Protein AF-A0A238X748-F1 (afdb_monomer_lite)

Radius of gyration: 24.82 Å; chains: 1; bounding box: 52×55×79 Å

Sequence (256 aa):
MEVSQVINVADWYLDVIPNINKRYNALKKKLDHNASQPQKEPLRDELEGLIKDLDAMQFDLLTNEELDLLQSLEALQYLGHQGALFVTKTVQTSQFDPASAASDIGEAFRALNTIQTKFDQARAQLRELGLEKYSDEGELVDLPLIRVRFKDGAGVDDVALLRKWIGDWYDISRGAAMAVGETPQTVKVVGASNGSVILTLGTIASVTMILAVIAKNAGRIANEYLSIANDIEDLRQKKRLNKVIEDALIEQQTTV

Structure (mmCIF, N/CA/C/O backbone):
data_AF-A0A238X748-F1
#
_entry.id   AF-A0A238X748-F1
#
loop_
_atom_site.group_PDB
_atom_site.id
_atom_site.type_symbol
_atom_site.label_atom_id
_atom_site.label_alt_id
_atom_site.label_comp_id
_atom_site.label_asym_id
_atom_site.label_entity_id
_atom_site.label_seq_id
_atom_site.pdbx_PDB_ins_code
_atom_site.Cartn_x
_atom_site.Cartn_y
_atom_site.Cartn_z
_atom_site.occupancy
_atom_site.B_iso_or_equiv
_atom_site.auth_seq_id
_atom_site.auth_comp_id
_atom_site.auth_asym_id
_atom_site.auth_atom_id
_atom_site.pdbx_PDB_model_num
ATOM 1 N N . MET A 1 1 ? 16.659 -1.003 -8.092 1.00 70.69 1 MET A N 1
ATOM 2 C CA . MET A 1 1 ? 15.395 -0.383 -8.533 1.00 70.69 1 MET A CA 1
ATOM 3 C C . MET A 1 1 ? 15.744 0.822 -9.383 1.00 70.69 1 MET A C 1
ATOM 5 O O . MET A 1 1 ? 16.640 1.568 -9.002 1.00 70.69 1 MET A O 1
ATOM 9 N N . GLU A 1 2 ? 15.122 0.956 -10.549 1.00 74.06 2 GLU A N 1
ATOM 10 C CA . GLU A 1 2 ? 15.374 2.069 -11.474 1.00 74.06 2 GLU A CA 1
ATOM 11 C C . GLU A 1 2 ? 14.694 3.356 -10.983 1.00 74.06 2 GLU A C 1
ATOM 13 O O . GLU A 1 2 ? 13.678 3.305 -10.291 1.00 74.06 2 GLU A O 1
ATOM 18 N N . VAL A 1 3 ? 15.231 4.525 -11.352 1.00 79.44 3 VAL A N 1
ATOM 19 C CA . VAL A 1 3 ? 14.652 5.827 -10.964 1.00 79.44 3 VAL A CA 1
ATOM 20 C C . VAL A 1 3 ? 13.209 5.964 -11.461 1.00 79.44 3 VAL A C 1
ATOM 22 O O . VAL A 1 3 ? 12.349 6.445 -10.730 1.00 79.44 3 VAL A O 1
ATOM 25 N N . SER A 1 4 ? 12.920 5.474 -12.667 1.00 78.94 4 SER A N 1
ATOM 26 C CA . SER A 1 4 ? 11.570 5.440 -13.243 1.00 78.94 4 SER A CA 1
ATOM 27 C C . SER A 1 4 ? 10.573 4.663 -12.374 1.00 78.94 4 SER A C 1
ATOM 29 O O . SER A 1 4 ? 9.440 5.110 -12.218 1.00 78.94 4 SER A O 1
ATOM 31 N N . GLN A 1 5 ? 10.999 3.556 -11.754 1.00 81.12 5 GLN A N 1
ATOM 32 C CA . GLN A 1 5 ? 10.173 2.766 -10.831 1.00 81.12 5 GLN A CA 1
ATOM 33 C C . GLN A 1 5 ? 9.906 3.523 -9.525 1.00 81.12 5 GLN A C 1
ATOM 35 O O . GLN A 1 5 ? 8.789 3.505 -9.022 1.00 81.12 5 GLN A O 1
ATOM 40 N N . VAL A 1 6 ? 10.903 4.248 -8.997 1.00 88.25 6 VAL A N 1
ATOM 41 C CA . VAL A 1 6 ? 10.718 5.113 -7.814 1.00 88.25 6 VAL A CA 1
ATOM 42 C C . VAL A 1 6 ? 9.664 6.188 -8.096 1.00 88.25 6 VAL A C 1
ATOM 44 O O . VAL A 1 6 ? 8.792 6.427 -7.266 1.00 88.25 6 VAL A O 1
ATOM 47 N N . ILE A 1 7 ? 9.730 6.825 -9.269 1.00 86.69 7 ILE A N 1
ATOM 48 C CA . ILE A 1 7 ? 8.763 7.853 -9.680 1.00 86.69 7 ILE A CA 1
ATOM 49 C C . ILE A 1 7 ? 7.372 7.235 -9.849 1.00 86.69 7 ILE A C 1
ATOM 51 O O . ILE A 1 7 ? 6.396 7.786 -9.351 1.00 86.69 7 ILE A O 1
ATOM 55 N N . ASN A 1 8 ? 7.278 6.076 -10.502 1.00 88.25 8 ASN A N 1
ATOM 56 C CA . ASN A 1 8 ? 6.004 5.425 -10.784 1.00 88.25 8 ASN A CA 1
ATOM 57 C C . ASN A 1 8 ? 5.276 4.970 -9.507 1.00 88.25 8 ASN A C 1
ATOM 59 O O . ASN A 1 8 ? 4.092 5.269 -9.348 1.00 88.25 8 ASN A O 1
ATOM 63 N N . VAL A 1 9 ? 5.973 4.334 -8.558 1.00 92.00 9 VAL A N 1
ATOM 64 C CA . VAL A 1 9 ? 5.364 3.978 -7.264 1.00 92.00 9 VAL A CA 1
ATOM 65 C C . VAL A 1 9 ? 5.032 5.207 -6.422 1.00 92.00 9 VAL A C 1
ATOM 67 O O . VAL A 1 9 ? 4.002 5.207 -5.751 1.00 92.00 9 VAL A O 1
ATOM 70 N N . ALA A 1 10 ? 5.843 6.270 -6.481 1.00 93.75 10 ALA A N 1
ATOM 71 C CA . ALA A 1 10 ? 5.531 7.526 -5.804 1.00 93.75 10 ALA A CA 1
ATOM 72 C C . ALA A 1 10 ? 4.247 8.155 -6.362 1.00 93.75 10 ALA A C 1
ATOM 74 O O . ALA A 1 10 ? 3.382 8.553 -5.586 1.00 93.75 10 ALA A O 1
ATOM 75 N N . ASP A 1 11 ? 4.090 8.206 -7.686 1.00 91.69 11 ASP A N 1
ATOM 76 C CA . ASP A 1 11 ? 2.886 8.735 -8.331 1.00 91.69 11 ASP A CA 1
ATOM 77 C C . ASP A 1 11 ? 1.649 7.892 -7.988 1.00 91.69 11 ASP A C 1
ATOM 79 O O . ASP A 1 11 ? 0.640 8.452 -7.558 1.00 91.69 11 ASP A O 1
ATOM 83 N N . TRP A 1 12 ? 1.737 6.559 -8.082 1.00 93.62 12 TRP A N 1
ATOM 84 C CA . TRP A 1 12 ? 0.649 5.659 -7.675 1.00 93.62 12 TRP A CA 1
ATOM 85 C C . TRP A 1 12 ? 0.261 5.866 -6.205 1.00 93.62 12 TRP A C 1
ATOM 87 O O . TRP A 1 12 ? -0.918 6.007 -5.877 1.00 93.62 12 TRP A O 1
ATOM 97 N N . TYR A 1 13 ? 1.249 5.944 -5.309 1.00 95.62 13 TYR A N 1
ATOM 98 C CA . TYR A 1 13 ? 1.003 6.114 -3.879 1.00 95.62 13 TYR A CA 1
ATOM 99 C C . TYR A 1 13 ? 0.343 7.469 -3.593 1.00 95.62 13 TYR A C 1
ATOM 101 O O . TYR A 1 13 ? -0.620 7.550 -2.833 1.00 95.62 13 TYR A O 1
ATOM 109 N N . LEU A 1 14 ? 0.830 8.542 -4.216 1.00 95.12 14 LEU A N 1
ATOM 110 C CA . LEU A 1 14 ? 0.298 9.891 -4.025 1.00 95.12 14 LEU A CA 1
ATOM 111 C C . LEU A 1 14 ? -1.099 10.084 -4.634 1.00 95.12 14 LEU A C 1
ATOM 113 O O . LEU A 1 14 ? -1.819 10.968 -4.174 1.00 95.12 14 LEU A O 1
ATOM 117 N N . ASP A 1 15 ? -1.499 9.268 -5.610 1.00 94.50 15 ASP A N 1
ATOM 118 C CA . ASP A 1 15 ? -2.850 9.282 -6.184 1.00 94.50 15 ASP A CA 1
ATOM 119 C C . ASP A 1 15 ? -3.858 8.502 -5.317 1.00 94.50 15 ASP A C 1
ATOM 121 O O . ASP A 1 15 ? -4.937 8.996 -4.977 1.00 94.50 15 ASP A O 1
ATOM 125 N N . VAL A 1 16 ? -3.481 7.298 -4.875 1.00 93.50 16 VAL A N 1
ATOM 126 C CA . VAL A 1 16 ? -4.401 6.377 -4.187 1.00 93.50 16 VAL A CA 1
ATOM 127 C C . VAL A 1 16 ? -4.536 6.693 -2.693 1.00 93.50 16 VAL A C 1
ATOM 129 O O . VAL A 1 16 ? -5.641 6.726 -2.134 1.00 93.50 16 VAL A O 1
ATOM 132 N N . ILE A 1 17 ? -3.416 6.937 -2.013 1.00 95.56 17 ILE A N 1
ATOM 133 C CA . ILE A 1 17 ? -3.358 6.959 -0.547 1.00 95.56 17 ILE A CA 1
ATOM 134 C C . ILE A 1 17 ? -4.093 8.132 0.106 1.00 95.56 17 ILE A C 1
ATOM 136 O O . ILE A 1 17 ? -4.675 7.911 1.171 1.00 95.56 17 ILE A O 1
ATOM 140 N N . PRO A 1 18 ? -4.201 9.341 -0.479 1.00 95.75 18 PRO A N 1
ATOM 141 C CA . PRO A 1 18 ? -4.993 10.410 0.128 1.00 95.75 18 PRO A CA 1
ATOM 142 C C . PRO A 1 18 ? -6.453 10.021 0.407 1.00 95.75 18 PRO A C 1
ATOM 144 O O . PRO A 1 18 ? -7.020 10.442 1.418 1.00 95.75 18 PRO A O 1
ATOM 147 N N . ASN A 1 19 ? -7.072 9.205 -0.452 1.00 94.94 19 ASN A N 1
ATOM 148 C CA . ASN A 1 19 ? -8.449 8.748 -0.248 1.00 94.94 19 ASN A CA 1
ATOM 149 C C . ASN A 1 19 ? -8.535 7.652 0.823 1.00 94.94 19 ASN A C 1
ATOM 151 O O . ASN A 1 19 ? -9.403 7.723 1.697 1.00 94.94 19 ASN A O 1
ATOM 155 N N . ILE A 1 20 ? -7.586 6.713 0.835 1.00 96.94 20 ILE A N 1
ATOM 156 C CA . ILE A 1 20 ? -7.470 5.692 1.887 1.00 96.94 20 ILE A CA 1
ATOM 157 C C . ILE A 1 20 ? -7.223 6.342 3.259 1.00 96.94 20 ILE A C 1
ATOM 159 O O . ILE A 1 20 ? -7.904 6.026 4.234 1.00 96.94 20 ILE A O 1
ATOM 163 N N . ASN A 1 21 ? -6.344 7.342 3.339 1.00 95.44 21 ASN A N 1
ATOM 164 C CA . ASN A 1 21 ? -6.076 8.090 4.568 1.00 95.44 21 ASN A CA 1
ATOM 165 C C . ASN A 1 21 ? -7.314 8.832 5.087 1.00 95.44 21 ASN A C 1
ATOM 167 O O . ASN A 1 21 ? -7.529 8.891 6.300 1.00 95.44 21 ASN A O 1
ATOM 171 N N . LYS A 1 22 ? -8.176 9.360 4.205 1.00 97.06 22 LYS A N 1
ATOM 172 C CA . LYS A 1 22 ? -9.465 9.940 4.626 1.00 97.06 22 LYS A CA 1
ATOM 173 C C . LYS A 1 22 ? -10.364 8.896 5.292 1.00 97.06 22 LYS A C 1
ATOM 175 O O . LYS A 1 22 ? -10.977 9.214 6.309 1.00 97.06 22 LYS A O 1
ATOM 180 N N . ARG A 1 23 ? -10.420 7.668 4.762 1.00 97.38 23 ARG A N 1
ATOM 181 C CA . ARG A 1 23 ? -11.197 6.553 5.338 1.00 97.38 23 ARG A CA 1
ATOM 182 C C . ARG A 1 23 ? -10.644 6.106 6.689 1.00 97.38 23 ARG A C 1
ATOM 184 O O . ARG A 1 23 ? -11.408 6.028 7.648 1.00 97.38 23 ARG A O 1
ATOM 191 N N . TYR A 1 24 ? -9.328 5.914 6.788 1.00 98.00 24 TYR A N 1
ATOM 192 C CA . TYR A 1 24 ? -8.656 5.625 8.059 1.00 98.00 24 TYR A CA 1
ATOM 193 C C . TYR A 1 24 ? -8.963 6.692 9.111 1.00 98.00 24 TYR A C 1
ATOM 195 O O . TYR A 1 24 ? -9.363 6.369 10.226 1.00 98.00 24 TYR A O 1
ATOM 203 N N . ASN A 1 25 ? -8.848 7.972 8.749 1.00 97.50 25 ASN A N 1
ATOM 204 C CA . ASN A 1 25 ? -9.138 9.077 9.658 1.00 97.50 25 ASN A CA 1
ATOM 205 C C . ASN A 1 25 ? -10.620 9.132 10.071 1.00 97.50 25 ASN A C 1
ATOM 207 O O . ASN A 1 25 ? -10.921 9.427 11.224 1.00 97.50 25 ASN A O 1
ATOM 211 N N . ALA A 1 26 ? -11.552 8.849 9.156 1.00 97.56 26 ALA A N 1
ATOM 212 C CA . ALA A 1 26 ? -12.979 8.804 9.471 1.00 97.56 26 ALA A CA 1
ATOM 213 C C . ALA A 1 26 ? -13.294 7.708 10.500 1.00 97.56 26 ALA A C 1
ATOM 215 O O . ALA A 1 26 ? -13.935 7.990 11.514 1.00 97.56 26 ALA A O 1
ATOM 216 N N . LEU A 1 27 ? -12.769 6.496 10.289 1.00 98.00 27 LEU A N 1
ATOM 217 C CA . LEU A 1 27 ? -12.908 5.397 11.243 1.00 98.00 27 LEU A CA 1
ATOM 218 C C . LEU A 1 27 ? -12.245 5.736 12.585 1.00 98.00 27 LEU A C 1
ATOM 220 O O . LEU A 1 27 ? -12.867 5.580 13.636 1.00 98.00 27 LEU A O 1
ATOM 224 N N . LYS A 1 28 ? -11.016 6.270 12.554 1.00 97.38 28 LYS A N 1
ATOM 225 C CA . LYS A 1 28 ? -10.280 6.678 13.756 1.00 97.38 28 LYS A CA 1
ATOM 226 C C . LYS A 1 28 ? -11.079 7.669 14.600 1.00 97.38 28 LYS A C 1
ATOM 228 O O . LYS A 1 28 ? -11.194 7.472 15.802 1.00 97.38 28 LYS A O 1
ATOM 233 N N . LYS A 1 29 ? -11.670 8.700 13.987 1.00 97.31 29 LYS A N 1
ATOM 234 C CA . LYS A 1 29 ? -12.465 9.711 14.705 1.00 97.31 29 LYS A CA 1
ATOM 235 C C . LYS A 1 29 ? -13.630 9.097 15.477 1.00 97.31 29 LYS A C 1
ATOM 237 O O . LYS A 1 29 ? -13.858 9.475 16.622 1.00 97.31 29 LYS A O 1
ATOM 242 N N . LYS A 1 30 ? -14.339 8.135 14.880 1.00 97.38 30 LYS A N 1
ATOM 243 C CA . LYS A 1 30 ? -15.429 7.441 15.573 1.00 97.38 30 LYS A CA 1
ATOM 244 C C . LYS A 1 30 ? -14.933 6.512 16.674 1.00 97.38 30 LYS A C 1
ATOM 246 O O . LYS A 1 30 ? -15.581 6.402 17.711 1.00 97.38 30 LYS A O 1
ATOM 251 N N . LEU A 1 31 ? -13.786 5.862 16.480 1.00 97.12 31 LEU A N 1
ATOM 252 C CA . LEU A 1 31 ? -13.150 5.062 17.528 1.00 97.12 31 LEU A CA 1
ATOM 253 C C . LEU A 1 31 ? -12.704 5.941 18.708 1.00 97.12 31 LEU A C 1
ATOM 255 O O . LEU A 1 31 ? -13.024 5.611 19.845 1.00 97.12 31 LEU A O 1
ATOM 259 N N . ASP A 1 32 ? -12.077 7.093 18.451 1.00 97.00 32 ASP A N 1
ATOM 260 C CA . ASP A 1 32 ? -11.696 8.076 19.481 1.00 97.00 32 ASP A CA 1
ATOM 261 C C . ASP A 1 32 ? -12.928 8.582 20.258 1.00 97.00 32 ASP A C 1
ATOM 263 O O . ASP A 1 32 ? -12.918 8.679 21.492 1.00 97.00 32 ASP A O 1
ATOM 267 N N . HIS A 1 33 ? -14.018 8.884 19.544 1.00 97.06 33 HIS A N 1
ATOM 268 C CA . HIS A 1 33 ? -15.296 9.252 20.155 1.00 97.06 33 HIS A CA 1
ATOM 2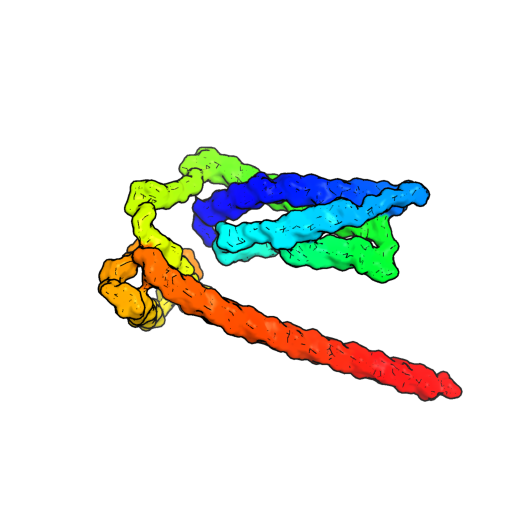69 C C . HIS A 1 33 ? -15.826 8.116 21.033 1.00 97.06 33 HIS A C 1
ATOM 271 O O . HIS A 1 33 ? -16.136 8.324 22.203 1.00 97.06 33 HIS A O 1
ATOM 277 N N . ASN A 1 34 ? -15.846 6.888 20.517 1.00 96.44 34 ASN A N 1
ATOM 278 C CA . ASN A 1 34 ? -16.297 5.714 21.258 1.00 96.44 34 ASN A CA 1
ATOM 279 C C . ASN A 1 34 ? -15.376 5.332 22.421 1.00 96.44 34 ASN A C 1
ATOM 281 O O . ASN A 1 34 ? -15.842 4.673 23.345 1.00 96.44 34 ASN A O 1
ATOM 285 N N . ALA A 1 35 ? -14.111 5.737 22.424 1.00 95.25 35 ALA A N 1
ATOM 286 C CA . ALA A 1 35 ? -13.213 5.546 23.557 1.00 95.25 35 ALA A CA 1
ATOM 287 C C . ALA A 1 35 ? -13.483 6.560 24.680 1.00 95.25 35 ALA A C 1
ATOM 289 O O . ALA A 1 35 ? -13.411 6.217 25.857 1.00 95.25 35 ALA A O 1
ATOM 290 N N . SER A 1 36 ? -13.830 7.800 24.324 1.00 94.69 36 SER A N 1
ATOM 291 C CA . SER A 1 36 ? -13.905 8.924 25.268 1.00 94.69 36 SER A CA 1
ATOM 292 C C . SER A 1 36 ? -15.320 9.299 25.718 1.00 94.69 36 SER A C 1
ATOM 294 O O . SER A 1 36 ? -15.488 9.830 26.814 1.00 94.69 36 SER A O 1
ATOM 296 N N . GLN A 1 37 ? -16.344 9.028 24.905 1.00 94.94 37 GLN A N 1
ATOM 297 C CA . GLN A 1 37 ? -17.717 9.470 25.151 1.00 94.94 37 GLN A CA 1
ATOM 298 C C . GLN A 1 37 ? -18.625 8.325 25.626 1.00 94.94 37 GLN A C 1
ATOM 300 O O . GLN A 1 37 ? -18.515 7.195 25.134 1.00 94.94 37 GLN A O 1
ATOM 305 N N . PRO A 1 38 ? -19.576 8.588 26.546 1.00 90.19 38 PRO A N 1
ATOM 306 C CA . PRO A 1 38 ? -20.577 7.599 26.948 1.00 90.19 38 PRO A CA 1
ATOM 307 C C . PRO A 1 38 ? -21.531 7.215 25.808 1.00 90.19 38 PRO A C 1
ATOM 309 O O . PRO A 1 38 ? -21.881 6.044 25.666 1.00 90.19 38 PRO A O 1
ATOM 312 N N . GLN A 1 39 ? -21.932 8.186 24.979 1.00 94.69 39 GLN A N 1
ATOM 313 C CA . GLN A 1 39 ? -22.803 7.957 23.826 1.00 94.69 39 GLN A CA 1
ATOM 314 C C . GLN A 1 39 ? -21.982 7.430 22.649 1.00 94.69 39 GLN A C 1
ATOM 316 O O . GLN A 1 39 ? -21.222 8.180 22.042 1.00 94.69 39 GLN A O 1
ATOM 321 N N . LYS A 1 40 ? -22.154 6.149 22.318 1.00 93.69 40 LYS A N 1
ATOM 322 C CA . LYS A 1 40 ? -21.414 5.507 21.228 1.00 93.69 40 LYS A CA 1
ATOM 323 C C . LYS A 1 40 ? -22.029 5.812 19.865 1.00 93.69 40 LYS A C 1
ATOM 325 O O . LYS A 1 40 ? -23.249 5.829 19.709 1.00 93.69 40 LYS A O 1
ATOM 330 N N . GLU A 1 41 ? -21.164 5.993 18.880 1.00 95.06 41 GLU A N 1
ATOM 331 C CA . GLU A 1 41 ? -21.505 6.102 17.471 1.00 95.06 41 GLU A CA 1
ATOM 332 C C . GLU A 1 41 ? -21.347 4.751 16.757 1.00 95.06 41 GLU A C 1
ATOM 334 O O . GLU A 1 41 ? -20.433 3.977 17.071 1.00 95.06 41 GLU A O 1
ATOM 339 N N . PRO A 1 42 ? -22.210 4.449 15.773 1.00 95.31 42 PRO A N 1
ATOM 340 C CA . PRO A 1 42 ? -22.065 3.258 14.950 1.00 95.31 42 PRO A CA 1
ATOM 341 C C . PRO A 1 42 ? -20.824 3.364 14.052 1.00 95.31 42 PRO A C 1
ATOM 343 O O . PRO A 1 42 ? -20.596 4.396 13.422 1.00 95.31 42 PRO A O 1
ATOM 346 N N . LEU A 1 43 ? -20.059 2.270 13.970 1.00 96.19 43 LEU A N 1
ATOM 347 C CA . LEU A 1 43 ? -18.815 2.168 13.189 1.00 96.19 43 LEU A CA 1
ATOM 348 C C . LEU A 1 43 ? -18.995 1.518 11.812 1.00 96.19 43 LEU A C 1
ATOM 350 O O . LEU A 1 43 ? -18.049 1.488 11.030 1.00 96.19 43 LEU A O 1
ATOM 354 N N . ARG A 1 44 ? -20.171 0.932 11.546 1.00 94.62 44 ARG A N 1
ATOM 355 C CA . ARG A 1 44 ? -20.402 0.041 10.399 1.00 94.62 44 ARG A CA 1
ATOM 356 C C . ARG A 1 44 ? -20.022 0.698 9.072 1.00 94.62 44 ARG A C 1
ATOM 358 O O . ARG A 1 44 ? -19.254 0.111 8.321 1.00 94.62 44 ARG A O 1
ATOM 365 N N . ASP A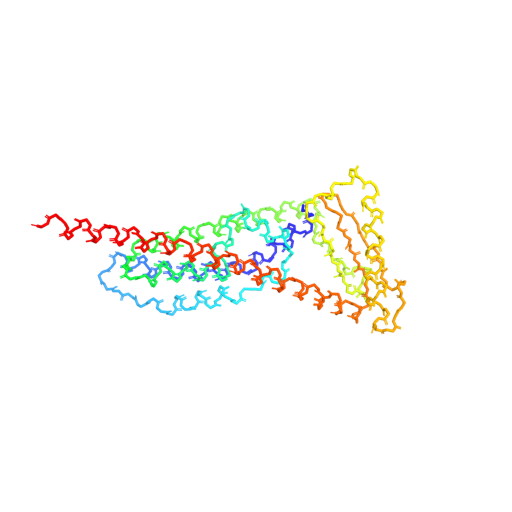 1 45 ? -20.521 1.901 8.816 1.00 95.56 45 ASP A N 1
ATOM 366 C CA . ASP A 1 45 ? -20.376 2.550 7.510 1.00 95.56 45 ASP A CA 1
ATOM 367 C C . ASP A 1 45 ? -18.914 2.927 7.213 1.00 95.56 45 ASP A C 1
ATOM 369 O O . ASP A 1 45 ? -18.421 2.725 6.102 1.00 95.56 45 ASP A O 1
ATOM 373 N N . GLU A 1 46 ? -18.187 3.437 8.210 1.00 97.25 46 GLU A N 1
ATOM 374 C CA . GLU A 1 46 ? -16.768 3.783 8.086 1.00 97.25 46 GLU A CA 1
ATOM 375 C C . GLU A 1 46 ? -15.895 2.539 7.960 1.00 97.25 46 GLU A C 1
ATOM 377 O O . GLU A 1 46 ? -14.951 2.538 7.171 1.00 97.25 46 GLU A O 1
ATOM 382 N N . LEU A 1 47 ? -16.219 1.488 8.716 1.00 96.69 47 LEU A N 1
ATOM 383 C CA . LEU A 1 47 ? -15.508 0.218 8.686 1.00 96.69 47 LEU A CA 1
ATOM 384 C C . LEU A 1 47 ? -15.664 -0.472 7.327 1.00 96.69 47 LEU A C 1
ATOM 386 O O . LEU A 1 47 ? -14.668 -0.773 6.673 1.00 96.69 47 LEU A O 1
ATOM 390 N N . GLU A 1 48 ? -16.904 -0.697 6.892 1.00 97.12 48 GLU A N 1
ATOM 391 C CA . GLU A 1 48 ? -17.205 -1.353 5.617 1.00 97.12 48 GLU A CA 1
ATOM 392 C C . GLU A 1 48 ? -16.696 -0.516 4.437 1.00 97.12 48 GLU A C 1
ATOM 394 O O . GLU A 1 48 ? -16.149 -1.064 3.481 1.00 97.12 48 GLU A O 1
ATOM 399 N N . GLY A 1 49 ? -16.802 0.815 4.523 1.00 96.69 49 GLY A N 1
ATOM 400 C CA . GLY A 1 49 ? -16.258 1.725 3.519 1.00 96.69 49 GLY A CA 1
ATOM 401 C C . GLY A 1 49 ? -14.734 1.654 3.402 1.00 96.69 49 GLY A C 1
ATOM 402 O O . GLY A 1 49 ? -14.217 1.636 2.288 1.00 96.69 49 GLY A O 1
ATOM 403 N N . LEU A 1 50 ? -14.012 1.597 4.527 1.00 97.94 50 LEU A N 1
ATOM 404 C CA . LEU A 1 50 ? -12.554 1.453 4.524 1.00 97.94 50 LEU A CA 1
ATOM 405 C C . LEU A 1 50 ? -12.125 0.084 3.983 1.00 97.94 50 LEU A C 1
ATOM 407 O O . LEU A 1 50 ? -11.268 0.031 3.109 1.00 97.94 50 LEU A O 1
ATOM 411 N N . ILE A 1 51 ? -12.739 -1.003 4.459 1.00 97.44 51 ILE A N 1
ATOM 412 C CA . ILE A 1 51 ? -12.441 -2.370 3.998 1.00 97.44 51 ILE A CA 1
ATOM 413 C C . ILE A 1 51 ? -12.654 -2.486 2.488 1.00 97.44 51 ILE A C 1
ATOM 415 O O . ILE A 1 51 ? -11.775 -2.965 1.778 1.00 97.44 51 ILE A O 1
ATOM 419 N N . LYS A 1 52 ? -13.788 -1.984 1.986 1.00 96.75 52 LYS A N 1
ATOM 420 C CA . LYS A 1 52 ? -14.106 -2.017 0.558 1.00 96.75 52 LYS A CA 1
ATOM 421 C C . LYS A 1 52 ? -13.066 -1.281 -0.285 1.00 96.75 52 LYS A C 1
ATOM 423 O O . LYS A 1 52 ? -12.660 -1.798 -1.322 1.00 96.75 52 LYS A O 1
ATOM 428 N N . ASP A 1 53 ? -12.659 -0.084 0.132 1.00 96.44 53 ASP A N 1
ATOM 429 C CA . ASP A 1 53 ? -11.687 0.710 -0.624 1.00 96.44 53 ASP A CA 1
ATOM 430 C C . ASP A 1 53 ? -10.283 0.082 -0.566 1.00 96.44 53 ASP A C 1
ATOM 432 O O . ASP A 1 53 ? -9.554 0.138 -1.553 1.00 96.44 53 ASP A O 1
ATOM 436 N N . LEU A 1 54 ? -9.928 -0.565 0.551 1.00 94.38 54 LEU A N 1
ATOM 437 C CA . LEU A 1 54 ? -8.688 -1.331 0.691 1.00 94.38 54 LEU A CA 1
ATOM 438 C C . LEU A 1 54 ? -8.670 -2.560 -0.230 1.00 94.38 54 LEU A C 1
ATOM 440 O O . LEU A 1 54 ? -7.711 -2.740 -0.976 1.00 94.38 54 LEU A O 1
ATOM 444 N N . ASP A 1 55 ? -9.728 -3.374 -0.243 1.00 90.75 55 ASP A N 1
ATOM 445 C CA . ASP A 1 55 ? -9.813 -4.558 -1.114 1.00 90.75 55 ASP A CA 1
ATOM 446 C C . ASP A 1 55 ? -9.872 -4.196 -2.613 1.00 90.75 55 ASP A C 1
ATOM 448 O O . ASP A 1 55 ? -9.477 -4.996 -3.459 1.00 90.75 55 ASP A O 1
ATOM 452 N N . ALA A 1 56 ? -10.336 -2.990 -2.958 1.00 90.62 56 ALA A N 1
ATOM 453 C CA . ALA A 1 56 ? -10.430 -2.510 -4.339 1.00 90.62 56 ALA A CA 1
ATOM 454 C C . ALA A 1 56 ? -9.122 -1.914 -4.900 1.00 90.62 56 ALA A C 1
ATOM 456 O O . ALA A 1 56 ? -9.095 -1.477 -6.054 1.00 90.62 56 ALA A O 1
ATOM 457 N N . MET A 1 57 ? -8.046 -1.860 -4.109 1.00 88.25 57 MET A N 1
ATOM 458 C CA . MET A 1 57 ? -6.767 -1.296 -4.546 1.00 88.25 57 MET A CA 1
ATOM 459 C C . MET A 1 57 ? -6.129 -2.117 -5.680 1.00 88.25 57 MET A C 1
ATOM 461 O O . MET A 1 57 ? -5.936 -3.327 -5.567 1.00 88.25 57 MET A O 1
ATOM 465 N N . GLN A 1 58 ? -5.733 -1.434 -6.756 1.00 83.81 58 GLN A N 1
ATOM 466 C CA . GLN A 1 58 ? -5.125 -2.036 -7.950 1.00 83.81 58 GLN A CA 1
ATOM 467 C C . GLN A 1 58 ? -3.599 -2.123 -7.809 1.00 83.81 58 GLN A C 1
ATOM 469 O O . GLN A 1 58 ? -2.859 -1.248 -8.265 1.00 83.81 58 GLN A O 1
ATOM 474 N N . PHE A 1 59 ? -3.124 -3.169 -7.127 1.00 81.50 59 PHE A N 1
ATOM 475 C CA . PHE A 1 59 ? -1.689 -3.475 -7.005 1.00 81.50 59 PHE A CA 1
ATOM 476 C C . PHE A 1 59 ? -1.090 -4.094 -8.272 1.00 81.50 59 PHE A C 1
ATOM 478 O O . PHE A 1 59 ? 0.126 -4.149 -8.406 1.00 81.50 59 PHE A O 1
ATOM 485 N N . ASP A 1 60 ? -1.924 -4.544 -9.206 1.00 77.06 60 ASP A N 1
ATOM 486 C CA . ASP A 1 60 ? -1.524 -5.082 -10.508 1.00 77.06 60 ASP A CA 1
ATOM 487 C C . ASP A 1 60 ? -0.866 -4.036 -11.422 1.00 77.06 60 ASP A C 1
ATOM 489 O O . ASP A 1 60 ? -0.168 -4.397 -12.368 1.00 77.06 60 ASP A O 1
ATOM 493 N N . LEU A 1 61 ? -1.031 -2.748 -11.105 1.00 76.81 61 LEU A N 1
ATOM 494 C CA . LEU A 1 61 ? -0.336 -1.637 -11.758 1.00 76.81 61 LEU A CA 1
ATOM 495 C C . LEU A 1 61 ? 1.118 -1.466 -11.284 1.00 76.81 61 LEU A C 1
ATOM 497 O O . LEU A 1 61 ? 1.860 -0.683 -11.879 1.00 76.81 61 LEU A O 1
ATOM 501 N N . LEU A 1 62 ? 1.517 -2.164 -10.216 1.00 78.62 62 LEU A N 1
ATOM 502 C CA . LEU A 1 62 ? 2.851 -2.088 -9.634 1.00 78.62 62 LEU A CA 1
ATOM 503 C C . LEU A 1 62 ? 3.693 -3.303 -10.024 1.00 78.62 62 LEU A C 1
ATOM 505 O O . LEU A 1 62 ? 3.251 -4.451 -10.031 1.00 78.62 62 LEU A O 1
ATOM 509 N N . THR A 1 63 ? 4.961 -3.043 -10.305 1.00 79.69 63 THR A N 1
ATOM 510 C CA . THR A 1 63 ? 5.990 -4.065 -10.477 1.00 79.69 63 THR A CA 1
ATOM 511 C C . THR A 1 63 ? 6.402 -4.662 -9.132 1.00 79.69 63 THR A C 1
ATOM 513 O O . THR A 1 63 ? 6.226 -4.064 -8.070 1.00 79.69 63 THR A O 1
ATOM 516 N N . ASN A 1 64 ? 7.025 -5.841 -9.166 1.00 79.19 64 ASN A N 1
ATOM 517 C CA . ASN A 1 64 ? 7.484 -6.510 -7.948 1.00 79.19 64 ASN A CA 1
ATOM 518 C C . ASN A 1 64 ? 8.484 -5.665 -7.134 1.00 79.19 64 ASN A C 1
ATOM 520 O O . ASN A 1 64 ? 8.448 -5.727 -5.918 1.00 79.19 64 ASN A O 1
ATOM 524 N N . GLU A 1 65 ? 9.353 -4.859 -7.757 1.00 78.81 65 GLU A N 1
ATOM 525 C CA . GLU A 1 65 ? 10.284 -3.985 -7.019 1.00 78.81 65 GLU A CA 1
ATOM 526 C C . GLU A 1 65 ? 9.569 -2.844 -6.309 1.00 78.81 65 GLU A C 1
ATOM 528 O O . GLU A 1 65 ? 9.985 -2.425 -5.234 1.00 78.81 65 GLU A O 1
ATOM 533 N N . GLU A 1 66 ? 8.510 -2.325 -6.921 1.00 84.75 66 GLU A N 1
ATOM 534 C CA . GLU A 1 66 ? 7.692 -1.273 -6.329 1.00 84.75 66 GLU A CA 1
ATOM 535 C C . GLU A 1 66 ? 6.902 -1.837 -5.142 1.00 84.75 66 GLU A C 1
ATOM 537 O O . GLU A 1 66 ? 6.841 -1.204 -4.088 1.00 84.75 66 GLU A O 1
ATOM 542 N N . LEU A 1 67 ? 6.391 -3.068 -5.264 1.00 84.62 67 LEU A N 1
ATOM 543 C CA . LEU A 1 67 ? 5.801 -3.809 -4.147 1.00 84.62 67 LEU A CA 1
ATOM 544 C C . LEU A 1 67 ? 6.832 -4.104 -3.046 1.00 84.62 67 LEU A C 1
ATOM 546 O O . LEU A 1 67 ? 6.542 -3.861 -1.876 1.00 84.62 67 LEU A O 1
ATOM 550 N N . ASP A 1 68 ? 8.040 -4.551 -3.401 1.00 83.81 68 ASP A N 1
ATOM 551 C CA . ASP A 1 68 ? 9.136 -4.798 -2.454 1.00 83.81 68 ASP A CA 1
ATOM 552 C C . ASP A 1 68 ? 9.524 -3.503 -1.715 1.00 83.81 68 ASP A C 1
ATOM 554 O O . ASP A 1 68 ? 9.767 -3.519 -0.505 1.00 83.81 68 ASP A O 1
ATOM 558 N N . LEU A 1 69 ? 9.529 -2.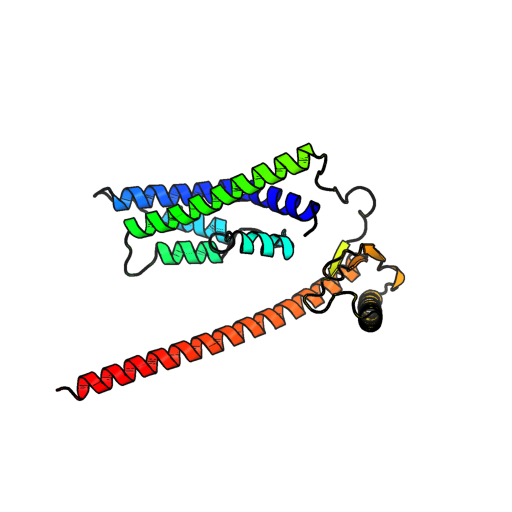353 -2.404 1.00 88.75 69 LEU A N 1
ATOM 559 C CA . LEU A 1 69 ? 9.754 -1.053 -1.773 1.00 88.75 69 LEU A CA 1
ATOM 560 C C . LEU A 1 69 ? 8.650 -0.739 -0.759 1.00 88.75 69 LEU A C 1
ATOM 562 O O . LEU A 1 69 ? 8.960 -0.404 0.385 1.00 88.75 69 LEU A O 1
ATOM 566 N N . LEU A 1 70 ? 7.378 -0.868 -1.145 1.00 90.94 70 LEU A N 1
ATOM 567 C CA . LEU A 1 70 ? 6.252 -0.650 -0.233 1.00 90.94 70 LEU A CA 1
ATOM 568 C C . LEU A 1 70 ? 6.297 -1.602 0.968 1.00 90.94 70 LEU A C 1
ATOM 570 O O . LEU A 1 70 ? 5.954 -1.199 2.081 1.00 90.94 70 LEU A O 1
ATOM 574 N N . GLN A 1 71 ? 6.757 -2.838 0.768 1.00 88.25 71 GLN A N 1
ATOM 575 C CA . GLN A 1 71 ? 6.970 -3.797 1.845 1.00 88.25 71 GLN A CA 1
ATOM 576 C C . GLN A 1 71 ? 8.096 -3.353 2.783 1.00 88.25 71 GLN A C 1
ATOM 578 O O . GLN A 1 71 ? 7.916 -3.383 3.997 1.00 88.25 71 GLN A O 1
ATOM 583 N N . SER A 1 72 ? 9.229 -2.897 2.240 1.00 88.31 72 SER A N 1
ATOM 584 C CA . SER A 1 72 ? 10.371 -2.404 3.028 1.00 88.31 72 SER A CA 1
ATOM 585 C C . SER A 1 72 ? 10.055 -1.134 3.825 1.00 88.31 72 SER A C 1
ATOM 587 O O . SER A 1 72 ? 10.668 -0.876 4.856 1.00 88.31 72 SER A O 1
ATOM 589 N N . LEU A 1 73 ? 9.080 -0.351 3.354 1.00 92.12 73 LEU A N 1
ATOM 590 C CA . LEU A 1 73 ? 8.534 0.813 4.050 1.00 92.12 73 LEU A CA 1
ATOM 591 C C . LEU A 1 73 ? 7.411 0.443 5.030 1.00 92.12 73 LEU A C 1
ATOM 593 O O . LEU A 1 73 ? 6.815 1.342 5.616 1.00 92.12 73 LEU A O 1
ATOM 597 N N . GLU A 1 74 ? 7.111 -0.850 5.184 1.00 92.81 74 GLU A N 1
ATOM 598 C CA . GLU A 1 74 ? 6.051 -1.385 6.043 1.00 92.81 74 GLU A CA 1
ATOM 599 C C . GLU A 1 74 ? 4.649 -0.840 5.703 1.00 92.81 74 GLU A C 1
ATOM 601 O O . GLU A 1 74 ? 3.760 -0.790 6.553 1.00 92.81 74 GLU A O 1
ATOM 606 N N . ALA A 1 75 ? 4.427 -0.447 4.443 1.00 91.94 75 ALA A N 1
ATOM 607 C CA . ALA A 1 75 ? 3.144 0.071 3.971 1.00 91.94 75 ALA A CA 1
ATOM 608 C C . ALA A 1 75 ? 2.121 -1.050 3.746 1.00 91.94 75 ALA A C 1
ATOM 610 O O . ALA A 1 75 ? 0.940 -0.888 4.047 1.00 91.94 75 ALA A O 1
ATOM 611 N N . LEU A 1 76 ? 2.569 -2.194 3.206 1.00 90.25 76 LEU A N 1
ATOM 612 C CA . LEU A 1 76 ? 1.672 -3.242 2.699 1.00 90.25 76 LEU A CA 1
ATOM 613 C C . LEU A 1 76 ? 0.773 -3.862 3.773 1.00 90.25 76 LEU A C 1
ATOM 615 O O . LEU A 1 76 ? -0.327 -4.296 3.457 1.00 90.25 76 LEU A O 1
ATOM 619 N N . GLN A 1 77 ? 1.194 -3.871 5.038 1.00 92.81 77 GLN A N 1
ATOM 620 C CA . GLN A 1 77 ? 0.366 -4.377 6.141 1.00 92.81 77 GLN A CA 1
ATOM 621 C C . GLN A 1 77 ? -0.883 -3.519 6.413 1.00 92.81 77 GLN A C 1
ATOM 623 O O . GLN A 1 77 ? -1.834 -3.998 7.024 1.00 92.81 77 GLN A O 1
ATOM 628 N N . TYR A 1 78 ? -0.898 -2.268 5.942 1.00 96.75 78 TYR A N 1
ATOM 629 C CA . TYR A 1 78 ? -2.010 -1.326 6.100 1.00 96.75 78 TYR A CA 1
ATOM 630 C C . TYR A 1 78 ? -2.761 -1.064 4.790 1.00 96.75 78 TYR A C 1
ATOM 632 O O . TYR A 1 78 ? -3.642 -0.210 4.748 1.00 96.75 78 TYR A O 1
ATOM 640 N N . LEU A 1 79 ? -2.419 -1.764 3.706 1.00 94.88 79 LEU A N 1
ATOM 641 C CA . LEU A 1 79 ? -2.994 -1.547 2.381 1.00 94.88 79 LEU A CA 1
ATOM 642 C C . LEU A 1 79 ? -3.515 -2.854 1.785 1.00 94.88 79 LEU A C 1
ATOM 644 O O . LEU A 1 79 ? -3.119 -3.950 2.191 1.00 94.88 79 LEU A O 1
ATOM 648 N N . GLY A 1 80 ? -4.405 -2.743 0.801 1.00 93.19 80 GLY A N 1
ATOM 649 C CA . GLY A 1 80 ? -4.952 -3.913 0.128 1.00 93.19 80 GLY A CA 1
ATOM 650 C C . GLY A 1 80 ? -5.704 -4.849 1.064 1.00 93.19 80 GLY A C 1
ATOM 651 O O . GLY A 1 80 ? -6.169 -4.473 2.142 1.00 93.19 80 GLY A O 1
ATOM 652 N N . HIS A 1 81 ? -5.724 -6.119 0.676 1.00 88.88 81 HIS A N 1
ATOM 653 C CA . HIS A 1 81 ? -6.342 -7.173 1.466 1.00 88.88 81 HIS A CA 1
ATOM 654 C C . HIS A 1 81 ? -5.729 -7.323 2.871 1.00 88.88 81 HIS A C 1
ATOM 656 O O . HIS A 1 81 ? -6.439 -7.575 3.841 1.00 88.88 81 HIS A O 1
ATOM 662 N N . GLN A 1 82 ? -4.412 -7.132 3.014 1.00 88.19 82 GLN A N 1
ATOM 663 C CA . GLN A 1 82 ? -3.753 -7.200 4.324 1.00 88.19 82 GLN A CA 1
ATOM 664 C C . GLN A 1 82 ? -4.213 -6.062 5.241 1.00 88.19 82 GLN A C 1
ATOM 666 O O . GLN A 1 82 ? -4.567 -6.315 6.392 1.00 88.19 82 GLN A O 1
ATOM 671 N N . GLY A 1 83 ? -4.314 -4.840 4.713 1.00 93.25 83 GLY A N 1
ATOM 672 C CA . GLY A 1 83 ? -4.902 -3.708 5.425 1.00 93.25 83 GLY A CA 1
ATOM 673 C C . GLY A 1 83 ? -6.354 -3.962 5.830 1.00 93.25 83 GLY A C 1
ATOM 674 O O . GLY A 1 83 ? -6.733 -3.682 6.967 1.00 93.25 83 GLY A O 1
ATOM 675 N N . ALA A 1 84 ? -7.162 -4.542 4.938 1.00 93.31 84 ALA A N 1
ATOM 676 C CA . ALA A 1 84 ? -8.552 -4.891 5.229 1.00 93.31 84 ALA A CA 1
ATOM 677 C C . ALA A 1 84 ? -8.657 -5.919 6.370 1.00 93.31 84 ALA A C 1
ATOM 679 O O . ALA A 1 84 ? -9.459 -5.750 7.294 1.00 93.31 84 ALA A O 1
ATOM 680 N N . LEU A 1 85 ? -7.805 -6.951 6.358 1.00 92.56 85 LEU A N 1
ATOM 681 C CA . LEU A 1 85 ? -7.710 -7.935 7.438 1.00 92.56 85 LEU A CA 1
ATOM 682 C C . LEU A 1 85 ? -7.245 -7.308 8.753 1.00 92.56 85 LEU A C 1
ATOM 684 O O . LEU A 1 85 ? -7.805 -7.637 9.799 1.00 92.56 85 LEU A O 1
ATOM 688 N N . PHE A 1 86 ? -6.252 -6.417 8.713 1.00 96.19 86 PHE A N 1
ATOM 689 C CA . PHE A 1 86 ? -5.796 -5.659 9.877 1.00 96.19 86 PHE A CA 1
ATOM 690 C C . PHE A 1 86 ? -6.959 -4.875 10.495 1.00 96.19 86 PHE A C 1
ATOM 692 O O . PHE A 1 86 ? -7.321 -5.127 11.641 1.00 96.19 86 PHE A O 1
ATOM 699 N N . VAL A 1 87 ? -7.628 -4.026 9.707 1.00 96.38 87 VAL A N 1
ATOM 700 C CA . VAL A 1 87 ? -8.772 -3.216 10.155 1.00 96.38 87 VAL A CA 1
ATOM 701 C C . VAL A 1 87 ? -9.883 -4.097 10.737 1.00 96.38 87 VAL A C 1
ATOM 703 O O . VAL A 1 87 ? -10.427 -3.802 11.803 1.00 96.38 87 VAL A O 1
ATOM 706 N N . THR A 1 88 ? -10.194 -5.206 10.064 1.00 94.69 88 THR A N 1
ATOM 707 C CA . THR A 1 88 ? -11.211 -6.162 10.513 1.00 94.69 88 THR A CA 1
ATOM 708 C C . THR A 1 88 ? -10.841 -6.776 11.859 1.00 94.69 88 THR A C 1
ATOM 710 O O . THR A 1 88 ? -11.664 -6.784 12.767 1.00 94.69 88 THR A O 1
ATOM 713 N N . LYS A 1 89 ? -9.603 -7.251 12.031 1.00 93.56 89 LYS A N 1
ATOM 714 C CA . LYS A 1 89 ? -9.140 -7.852 13.292 1.00 93.56 89 LYS A CA 1
ATOM 715 C C . LYS A 1 89 ? -9.103 -6.845 14.438 1.00 93.56 89 LYS A C 1
ATOM 717 O O . LYS A 1 89 ? -9.416 -7.213 15.566 1.00 93.56 89 LYS A O 1
ATOM 722 N N . THR A 1 90 ? -8.762 -5.593 14.148 1.00 93.94 90 THR A N 1
ATOM 723 C CA . THR A 1 90 ? -8.720 -4.519 15.143 1.00 93.94 90 THR A CA 1
ATOM 724 C C . THR A 1 90 ? -10.121 -4.135 15.632 1.00 93.94 90 THR A C 1
ATOM 726 O O . THR A 1 90 ? -10.311 -3.912 16.825 1.00 93.94 90 THR A O 1
ATOM 729 N N . VAL A 1 91 ? -11.123 -4.078 14.744 1.00 93.12 91 VAL A N 1
ATOM 730 C CA . VAL A 1 91 ? -12.467 -3.569 15.092 1.00 93.12 91 VAL A CA 1
ATOM 731 C C . VAL A 1 91 ? -13.490 -4.678 15.372 1.00 93.12 91 VAL A C 1
ATOM 733 O O . VAL A 1 91 ? -14.353 -4.511 16.228 1.00 93.12 91 VAL A O 1
ATOM 736 N N . GLN A 1 92 ? -13.414 -5.822 14.689 1.00 89.94 92 GLN A N 1
ATOM 737 C CA . GLN A 1 92 ? -14.372 -6.935 14.801 1.00 89.94 92 GLN A CA 1
ATOM 738 C C . GLN A 1 92 ? -13.859 -8.082 15.690 1.00 89.94 92 GLN A C 1
ATOM 740 O O . GLN A 1 92 ? -14.138 -9.255 15.442 1.00 89.94 92 GLN A O 1
ATOM 745 N N . THR A 1 93 ? -13.097 -7.759 16.733 1.00 86.94 93 THR A N 1
ATOM 746 C CA . THR A 1 93 ? -12.629 -8.743 17.720 1.00 86.94 93 THR A CA 1
ATOM 747 C C . THR A 1 93 ? -13.691 -9.035 18.787 1.00 86.94 93 THR A C 1
ATOM 749 O O . THR A 1 93 ? -14.515 -8.184 19.126 1.00 86.94 93 THR A O 1
ATOM 752 N N . SER A 1 94 ? -13.661 -10.242 19.363 1.00 75.19 94 SER A N 1
ATOM 753 C CA . SER A 1 94 ? -14.564 -10.660 20.446 1.00 75.19 94 SER A CA 1
ATOM 754 C C . SER A 1 94 ? -14.392 -9.846 21.734 1.00 75.19 94 SER A C 1
ATOM 756 O O . SER A 1 94 ? -15.312 -9.785 22.544 1.00 75.19 94 SER A O 1
ATOM 758 N N . GLN A 1 95 ? -13.221 -9.236 21.931 1.00 84.62 95 GLN A N 1
ATOM 759 C CA . GLN A 1 95 ? -12.914 -8.343 23.052 1.00 84.62 95 GLN A CA 1
ATOM 760 C C . GLN A 1 95 ? -12.662 -6.930 22.523 1.00 84.62 95 GLN A C 1
ATOM 762 O O . GLN A 1 95 ? -11.552 -6.412 22.598 1.00 84.62 95 GLN A O 1
ATOM 767 N N . PHE A 1 96 ? -13.680 -6.337 21.902 1.00 90.75 96 PHE A N 1
ATOM 768 C CA . PHE A 1 96 ? -13.551 -5.012 21.308 1.00 90.75 96 PHE A CA 1
ATOM 769 C C . PHE A 1 96 ? -13.321 -3.936 22.379 1.00 90.75 96 PHE A C 1
ATOM 771 O O . PHE A 1 96 ? -14.207 -3.660 23.191 1.00 90.75 96 PHE A O 1
ATOM 778 N N . ASP A 1 97 ? -12.144 -3.311 22.332 1.00 93.25 97 ASP A N 1
ATOM 779 C CA . ASP A 1 97 ? -11.807 -2.104 23.083 1.00 93.25 97 ASP A CA 1
ATOM 780 C C . ASP A 1 97 ? -11.639 -0.916 22.116 1.00 93.25 97 ASP A C 1
ATOM 782 O O . ASP A 1 97 ? -10.676 -0.885 21.342 1.00 93.25 97 ASP A O 1
ATOM 786 N N . PRO A 1 98 ? -12.543 0.083 22.153 1.00 92.81 98 PRO A N 1
ATOM 787 C CA . PRO A 1 98 ? -12.439 1.268 21.312 1.00 92.81 98 PRO A CA 1
ATOM 788 C C . PRO A 1 98 ? -11.130 2.044 21.494 1.00 92.81 98 PRO A C 1
ATOM 790 O O . PRO A 1 98 ? -10.679 2.664 20.534 1.00 92.81 98 PRO A O 1
ATOM 793 N N . ALA A 1 99 ? -10.527 2.035 22.690 1.00 93.44 99 ALA A N 1
ATOM 794 C CA . ALA A 1 99 ? -9.309 2.796 22.961 1.00 93.44 99 ALA A CA 1
ATOM 795 C C . ALA A 1 99 ? -8.087 2.164 22.279 1.00 93.44 99 ALA A C 1
ATOM 797 O O . ALA A 1 99 ? -7.399 2.846 21.514 1.00 93.44 99 ALA A O 1
ATOM 798 N N . SER A 1 100 ? -7.857 0.862 22.481 1.00 95.00 100 SER A N 1
ATOM 799 C CA . SER A 1 100 ? -6.832 0.116 21.742 1.00 95.00 100 SER A CA 1
ATOM 800 C C . SER A 1 100 ? -7.067 0.172 20.233 1.00 95.00 100 SER A C 1
ATOM 802 O O . SER A 1 100 ? -6.151 0.522 19.492 1.00 95.00 100 SER A O 1
ATOM 804 N N . ALA A 1 101 ? -8.303 -0.043 19.769 1.00 96.44 101 ALA A N 1
ATOM 805 C CA . ALA A 1 101 ? -8.613 0.030 18.343 1.00 96.44 101 ALA A CA 1
ATOM 806 C C . ALA A 1 101 ? -8.319 1.420 17.746 1.00 96.44 101 ALA A C 1
ATOM 808 O O . ALA A 1 101 ? -7.779 1.521 16.644 1.00 96.44 101 ALA A O 1
ATOM 809 N N . ALA A 1 102 ? -8.634 2.503 18.464 1.00 96.25 102 ALA A N 1
ATOM 810 C CA . ALA A 1 102 ? -8.307 3.862 18.035 1.00 96.25 102 ALA A CA 1
ATOM 811 C C . ALA A 1 102 ? -6.791 4.105 17.945 1.00 96.25 102 ALA A C 1
ATOM 813 O O . ALA A 1 102 ? -6.335 4.808 17.035 1.00 96.25 102 ALA A O 1
ATOM 814 N N . SER A 1 103 ? -6.021 3.530 18.876 1.00 97.00 103 SER A N 1
ATOM 815 C CA . SER A 1 103 ? -4.557 3.600 18.876 1.00 97.00 103 SER A CA 1
ATOM 816 C C . SER A 1 103 ? -3.977 2.905 17.647 1.00 97.00 103 SER A C 1
ATOM 818 O O . SER A 1 103 ? -3.274 3.552 16.870 1.00 97.00 103 SER A O 1
ATOM 820 N N . ASP A 1 104 ? -4.350 1.646 17.410 1.00 97.12 104 ASP A N 1
ATOM 821 C CA . ASP A 1 104 ? -3.829 0.821 16.314 1.00 97.12 104 ASP A CA 1
ATOM 822 C C . ASP A 1 104 ? -4.173 1.422 14.939 1.00 97.12 104 ASP A C 1
ATOM 824 O O . ASP A 1 104 ? -3.312 1.599 14.074 1.00 97.12 104 ASP A O 1
ATOM 828 N N . ILE A 1 105 ? -5.432 1.834 14.742 1.00 97.94 105 ILE A N 1
ATOM 829 C CA . ILE A 1 105 ? -5.868 2.530 13.519 1.00 97.94 105 ILE A CA 1
ATOM 830 C C . ILE A 1 105 ? -5.139 3.877 13.369 1.00 97.94 105 ILE A C 1
ATOM 832 O O . ILE A 1 105 ? -4.807 4.298 12.257 1.00 97.94 105 ILE A O 1
ATOM 836 N N . GLY A 1 106 ? -4.856 4.559 14.481 1.00 96.81 106 GLY A N 1
ATOM 837 C CA . GLY A 1 106 ? -4.073 5.790 14.506 1.00 96.81 106 GLY A CA 1
ATOM 838 C C . GLY A 1 106 ? -2.598 5.597 14.150 1.00 96.81 106 GLY A C 1
ATOM 839 O O . GLY A 1 106 ? -1.993 6.492 13.557 1.00 96.81 106 GLY A O 1
ATOM 840 N N . GLU A 1 107 ? -2.001 4.461 14.497 1.00 97.38 107 GLU A N 1
ATOM 841 C CA . GLU A 1 107 ? -0.646 4.083 14.085 1.00 97.38 107 GLU A CA 1
ATOM 842 C C . GLU A 1 107 ? -0.579 3.812 12.586 1.00 97.38 107 GLU A C 1
ATOM 844 O O . GLU A 1 107 ? 0.239 4.438 11.908 1.00 97.38 107 GLU A O 1
ATOM 849 N N . ALA A 1 108 ? -1.509 3.016 12.053 1.00 97.12 108 ALA A N 1
ATOM 850 C CA . ALA A 1 108 ? -1.628 2.774 10.616 1.00 97.12 108 ALA A CA 1
ATOM 851 C C . ALA A 1 108 ? -1.763 4.090 9.827 1.00 97.12 108 ALA A C 1
ATOM 853 O O . ALA A 1 108 ? -0.996 4.357 8.900 1.00 97.12 108 ALA A O 1
ATOM 854 N N . PHE A 1 109 ? -2.670 4.978 10.252 1.00 97.19 109 PHE A N 1
ATOM 855 C CA . PHE A 1 109 ? -2.854 6.293 9.632 1.00 97.19 109 PHE A CA 1
ATOM 856 C C . PHE A 1 109 ? -1.573 7.147 9.651 1.00 97.19 109 PHE A C 1
ATOM 858 O O . PHE A 1 109 ? -1.234 7.802 8.661 1.00 97.19 109 PHE A O 1
ATOM 865 N N . ARG A 1 110 ? -0.838 7.167 10.770 1.00 97.25 110 ARG A N 1
ATOM 866 C CA . ARG A 1 110 ? 0.417 7.931 10.886 1.00 97.25 110 ARG A CA 1
ATOM 867 C C . ARG A 1 110 ? 1.525 7.353 10.009 1.00 97.25 110 ARG A C 1
ATOM 869 O O . ARG A 1 110 ? 2.244 8.126 9.367 1.00 97.25 110 ARG A O 1
ATOM 876 N N . ALA A 1 111 ? 1.643 6.028 9.959 1.00 97.06 111 ALA A N 1
ATOM 877 C CA . ALA A 1 111 ? 2.606 5.336 9.112 1.00 97.06 111 ALA A CA 1
ATOM 878 C C . ALA A 1 111 ? 2.367 5.670 7.632 1.00 97.06 111 ALA A C 1
ATOM 880 O O . ALA A 1 111 ? 3.277 6.157 6.957 1.00 97.06 111 ALA A O 1
ATOM 881 N N . LEU A 1 112 ? 1.123 5.539 7.157 1.00 97.50 112 LEU A N 1
ATOM 882 C CA . LEU A 1 112 ? 0.765 5.834 5.768 1.00 97.50 112 LEU A CA 1
ATOM 883 C C . LEU A 1 112 ? 1.030 7.293 5.377 1.00 97.50 112 LEU A C 1
ATOM 885 O O . LEU A 1 112 ? 1.544 7.542 4.285 1.00 97.50 112 LEU A O 1
ATOM 889 N N . ASN A 1 113 ? 0.740 8.257 6.260 1.00 96.69 113 ASN A N 1
ATOM 890 C CA . ASN A 1 113 ? 1.057 9.671 6.018 1.00 96.69 113 ASN A CA 1
ATOM 891 C C . ASN A 1 113 ? 2.564 9.941 5.992 1.00 96.69 113 ASN A C 1
ATOM 893 O O . ASN A 1 113 ? 3.036 10.706 5.158 1.00 96.69 113 ASN A O 1
ATOM 897 N N . THR A 1 114 ? 3.333 9.298 6.872 1.00 97.38 114 THR A N 1
ATOM 898 C CA . THR A 1 114 ? 4.795 9.447 6.889 1.00 97.38 114 THR A CA 1
ATOM 899 C C . THR A 1 114 ? 5.403 8.953 5.578 1.00 97.38 114 THR A C 1
ATOM 901 O O . THR A 1 114 ? 6.276 9.607 5.010 1.00 97.38 114 THR A O 1
ATOM 904 N N . ILE A 1 115 ? 4.917 7.825 5.060 1.00 97.31 115 ILE A N 1
ATOM 905 C CA . ILE A 1 115 ? 5.337 7.286 3.762 1.00 97.31 115 ILE A CA 1
ATOM 906 C C . ILE A 1 115 ? 4.889 8.209 2.622 1.00 97.31 115 ILE A C 1
ATOM 908 O O . ILE A 1 115 ? 5.676 8.477 1.718 1.00 97.31 115 ILE A O 1
ATOM 912 N N . GLN A 1 116 ? 3.680 8.776 2.702 1.00 96.38 116 GLN A N 1
ATOM 913 C CA . GLN A 1 116 ? 3.201 9.771 1.740 1.00 96.38 116 GLN A CA 1
ATOM 914 C C . GLN A 1 116 ? 4.150 10.974 1.661 1.00 96.38 116 GLN A C 1
ATOM 916 O O . GLN A 1 116 ? 4.544 11.368 0.568 1.00 96.38 116 GLN A O 1
ATOM 921 N N . THR A 1 117 ? 4.576 11.517 2.806 1.00 96.56 117 THR A N 1
ATOM 922 C CA . THR A 1 117 ? 5.553 12.615 2.858 1.00 96.56 117 THR A CA 1
ATOM 923 C C . THR A 1 117 ? 6.902 12.213 2.262 1.00 96.56 117 THR A C 1
ATOM 925 O O . THR A 1 117 ? 7.496 13.005 1.535 1.00 96.56 117 THR A O 1
ATOM 928 N N . LYS A 1 118 ? 7.379 10.985 2.516 1.00 96.19 118 LYS A N 1
ATOM 929 C CA . LYS A 1 118 ? 8.621 10.482 1.904 1.00 96.19 118 LYS A CA 1
ATOM 930 C C . LYS A 1 118 ? 8.520 10.431 0.378 1.00 96.19 118 LYS A C 1
ATOM 932 O O . LYS A 1 118 ? 9.453 10.859 -0.296 1.00 96.19 118 LYS A O 1
ATOM 937 N N . PHE A 1 119 ? 7.406 9.939 -0.166 1.00 96.19 119 PHE A N 1
ATOM 938 C CA . PHE A 1 119 ? 7.201 9.891 -1.615 1.00 96.19 119 PHE A CA 1
ATOM 939 C C . PHE A 1 119 ? 7.044 11.277 -2.238 1.00 96.19 119 PHE A C 1
ATOM 941 O O . PHE A 1 119 ? 7.611 11.520 -3.300 1.00 96.19 119 PHE A O 1
ATOM 948 N N . ASP A 1 120 ? 6.345 12.194 -1.571 1.00 94.69 120 ASP A N 1
ATOM 949 C CA . ASP A 1 120 ? 6.208 13.581 -2.022 1.00 94.69 120 ASP A CA 1
ATOM 950 C C . ASP A 1 120 ? 7.578 14.278 -2.113 1.00 94.69 120 ASP A C 1
ATOM 952 O O . ASP A 1 120 ? 7.934 14.841 -3.150 1.00 94.69 120 ASP A O 1
ATOM 956 N N . GLN A 1 121 ? 8.411 14.128 -1.075 1.00 93.69 121 GLN A N 1
ATOM 957 C CA . GLN A 1 121 ? 9.781 14.650 -1.047 1.00 93.69 121 GLN A CA 1
ATOM 958 C C . GLN A 1 121 ? 10.674 14.016 -2.119 1.00 93.69 121 GLN A C 1
ATOM 960 O O . GLN A 1 121 ? 11.375 14.733 -2.832 1.00 93.69 121 GLN A O 1
ATOM 965 N N . ALA A 1 122 ? 10.643 12.687 -2.253 1.00 91.12 122 ALA A N 1
ATOM 966 C CA . ALA A 1 122 ? 11.434 11.981 -3.257 1.00 91.12 122 ALA A CA 1
ATOM 967 C C . ALA A 1 122 ? 11.054 12.429 -4.674 1.00 91.12 122 ALA A C 1
ATOM 969 O O . ALA A 1 122 ? 11.923 12.738 -5.487 1.00 91.12 122 ALA A O 1
ATOM 970 N N . ARG A 1 123 ? 9.753 12.531 -4.961 1.00 89.00 123 ARG A N 1
ATOM 971 C CA . ARG A 1 123 ? 9.243 12.998 -6.251 1.00 89.00 123 ARG A CA 1
ATOM 972 C C . ARG A 1 123 ? 9.664 14.439 -6.546 1.00 89.00 123 ARG A C 1
ATOM 974 O O . ARG A 1 123 ? 10.060 14.720 -7.675 1.00 89.00 123 ARG A O 1
ATOM 981 N N . ALA A 1 124 ? 9.595 15.337 -5.561 1.00 88.44 124 ALA A N 1
ATOM 982 C CA . ALA A 1 124 ? 10.042 16.720 -5.720 1.00 88.44 124 ALA A CA 1
ATOM 983 C C . ALA A 1 124 ? 11.540 16.794 -6.060 1.00 88.44 124 ALA A C 1
ATOM 985 O O . ALA A 1 124 ? 11.909 17.413 -7.055 1.00 88.44 124 ALA A O 1
ATOM 986 N N . GLN A 1 125 ? 12.383 16.078 -5.310 1.00 88.50 125 GLN A N 1
ATOM 987 C CA . GLN A 1 125 ? 13.833 16.042 -5.534 1.00 88.50 125 GLN A CA 1
ATOM 988 C C . GLN A 1 125 ? 14.206 15.457 -6.901 1.00 88.50 125 GLN A C 1
ATOM 990 O O . GLN A 1 125 ? 15.084 15.980 -7.582 1.00 88.50 125 GLN A O 1
ATOM 995 N N . LEU A 1 126 ? 13.535 14.387 -7.333 1.00 86.62 126 LEU A N 1
ATOM 996 C CA . LEU A 1 126 ? 13.784 13.791 -8.648 1.00 86.62 126 LEU A CA 1
ATOM 997 C C . LEU A 1 126 ? 13.420 14.762 -9.780 1.00 86.62 126 LEU A C 1
ATOM 999 O O . LEU A 1 126 ? 14.207 14.938 -10.710 1.00 86.62 126 LEU A O 1
ATOM 1003 N N . ARG A 1 127 ? 12.293 15.472 -9.658 1.00 83.44 127 ARG A N 1
ATOM 1004 C CA . ARG A 1 127 ? 11.891 16.508 -10.622 1.00 83.44 127 ARG A CA 1
ATOM 1005 C C . ARG A 1 127 ? 12.861 17.687 -10.665 1.00 83.44 127 ARG A C 1
ATOM 1007 O O . ARG A 1 127 ? 13.173 18.163 -11.750 1.00 83.44 127 ARG A O 1
ATOM 1014 N N . GLU A 1 128 ? 13.374 18.132 -9.519 1.00 85.44 128 GLU A N 1
ATOM 1015 C CA . GLU A 1 128 ? 14.392 19.195 -9.456 1.00 85.44 128 GLU A CA 1
ATOM 1016 C C . GLU A 1 128 ? 15.684 18.819 -10.195 1.00 85.44 128 GLU A C 1
ATOM 1018 O O . GLU A 1 128 ? 16.340 19.681 -10.778 1.00 85.44 128 GLU A O 1
ATOM 1023 N N . LEU A 1 129 ? 16.025 17.529 -10.228 1.00 82.62 129 LEU A N 1
ATOM 1024 C CA . LEU A 1 129 ? 17.160 16.999 -10.987 1.00 82.62 129 LEU A CA 1
ATOM 1025 C C . LEU A 1 129 ? 16.860 16.811 -12.487 1.00 82.62 129 LEU A C 1
ATOM 1027 O O . LEU A 1 129 ? 17.717 16.316 -13.218 1.00 82.62 129 LEU A O 1
ATOM 1031 N N . GLY A 1 130 ? 15.660 17.172 -12.955 1.00 80.00 130 GLY A N 1
ATOM 1032 C CA . GLY A 1 130 ? 15.203 16.925 -14.325 1.00 80.00 130 GLY A CA 1
ATOM 1033 C C . GLY A 1 130 ? 14.917 15.449 -14.617 1.00 80.00 130 GLY A C 1
ATOM 1034 O O . GLY A 1 130 ? 14.819 15.058 -15.779 1.00 80.00 130 GLY A O 1
ATOM 1035 N N . LEU A 1 131 ? 14.812 14.616 -13.576 1.00 76.25 131 LEU A N 1
ATOM 1036 C CA . LEU A 1 131 ? 14.460 13.206 -13.690 1.00 76.25 131 LEU A CA 1
ATOM 1037 C C . LEU A 1 131 ? 12.939 13.095 -13.622 1.00 76.25 131 LEU A C 1
ATOM 1039 O O . LEU A 1 131 ? 12.338 13.040 -12.549 1.00 76.25 131 LEU A O 1
ATOM 1043 N N . GLU A 1 132 ? 12.312 13.090 -14.789 1.00 67.50 132 GLU A N 1
ATOM 1044 C CA . GLU A 1 132 ? 10.880 12.848 -14.920 1.00 67.50 132 GLU A CA 1
ATOM 1045 C C . GLU A 1 132 ? 10.614 11.397 -15.322 1.00 67.50 132 GLU A C 1
ATOM 1047 O O . GLU A 1 132 ? 11.521 10.655 -15.716 1.00 67.50 132 GLU A O 1
ATOM 1052 N N . LYS A 1 133 ? 9.354 10.968 -15.186 1.00 61.91 133 LYS A N 1
ATOM 1053 C CA . LYS A 1 133 ? 8.920 9.677 -15.714 1.00 61.91 133 LYS A CA 1
ATOM 1054 C C . LYS A 1 133 ? 9.275 9.665 -17.200 1.00 61.91 133 LYS A C 1
ATOM 1056 O O . LYS A 1 133 ? 8.737 10.468 -17.955 1.00 61.91 133 LYS A O 1
ATOM 1061 N N . TYR A 1 134 ? 10.176 8.769 -17.603 1.00 51.91 134 TYR A N 1
ATOM 1062 C CA . TYR A 1 134 ? 10.343 8.459 -19.014 1.00 51.91 134 TYR A CA 1
ATOM 1063 C C . TYR A 1 134 ? 8.982 7.972 -19.500 1.00 51.91 134 TYR A C 1
ATOM 1065 O O . TYR A 1 134 ? 8.508 6.910 -19.093 1.00 51.91 134 TYR A O 1
ATOM 1073 N N . SER A 1 135 ? 8.313 8.784 -20.311 1.00 44.84 135 SER A N 1
ATOM 1074 C CA . SER A 1 135 ? 7.279 8.260 -21.173 1.00 44.84 135 SER A CA 1
ATOM 1075 C C . SER A 1 135 ? 8.012 7.372 -22.176 1.00 44.84 135 SER A C 1
ATOM 1077 O O . SER A 1 135 ? 8.664 7.847 -23.100 1.00 44.84 135 SER A O 1
ATOM 1079 N N . ASP A 1 136 ? 7.891 6.055 -22.021 1.00 44.53 136 ASP A N 1
ATOM 1080 C CA . ASP A 1 136 ? 8.224 5.089 -23.082 1.00 44.53 136 ASP A CA 1
ATOM 1081 C C . ASP A 1 136 ? 7.376 5.318 -24.364 1.00 44.53 136 ASP A C 1
ATOM 1083 O O . ASP A 1 136 ? 7.457 4.564 -25.331 1.00 44.53 136 ASP A O 1
ATOM 1087 N N . GLU A 1 137 ? 6.577 6.389 -24.413 1.00 40.56 137 GLU A N 1
ATOM 1088 C CA . GLU A 1 137 ? 5.731 6.815 -25.528 1.00 40.56 137 GLU A CA 1
ATOM 1089 C C . GLU A 1 137 ? 6.519 7.338 -26.743 1.00 40.56 137 GLU A C 1
ATOM 1091 O O . GLU A 1 137 ? 5.917 7.640 -27.770 1.00 40.56 137 GLU A O 1
ATOM 1096 N N . GLY A 1 138 ? 7.850 7.442 -26.664 1.00 37.72 138 GLY A N 1
ATOM 1097 C CA . GLY A 1 138 ? 8.667 8.034 -27.727 1.00 37.72 138 GLY A CA 1
ATOM 1098 C C . GLY A 1 138 ? 8.868 7.173 -28.980 1.00 37.72 138 GLY A C 1
ATOM 1099 O O . GLY A 1 138 ? 8.741 7.696 -30.081 1.00 37.72 138 GLY A O 1
ATOM 1100 N N . GLU A 1 139 ? 9.185 5.876 -28.860 1.00 39.19 139 GLU A N 1
ATOM 1101 C CA . GLU A 1 139 ? 9.593 5.070 -30.039 1.00 39.19 139 GLU A CA 1
ATOM 1102 C C . GLU A 1 139 ? 9.238 3.563 -29.994 1.00 39.19 139 GLU A C 1
ATOM 1104 O O . GLU A 1 139 ? 9.431 2.867 -30.990 1.00 39.19 139 GLU A O 1
ATOM 1109 N N . LEU A 1 140 ? 8.683 3.025 -28.896 1.00 43.66 140 LEU A N 1
ATOM 1110 C CA . LEU A 1 140 ? 8.428 1.574 -28.729 1.00 43.66 140 LEU A CA 1
ATOM 1111 C C . LEU A 1 140 ? 6.941 1.162 -28.790 1.00 43.66 140 LEU A C 1
ATOM 1113 O O . LEU A 1 140 ? 6.607 0.010 -28.515 1.00 43.66 140 LEU A O 1
ATOM 1117 N N . VAL A 1 141 ? 6.057 2.083 -29.183 1.00 43.81 141 VAL A N 1
ATOM 1118 C CA . VAL A 1 141 ? 4.592 2.036 -28.977 1.00 43.81 141 VAL A CA 1
ATOM 1119 C C . VAL A 1 141 ? 3.838 0.860 -29.630 1.00 43.81 141 VAL A C 1
ATOM 1121 O O . VAL A 1 141 ? 2.691 0.630 -29.270 1.00 43.81 141 VAL A O 1
ATOM 1124 N N . ASP A 1 142 ? 4.433 0.037 -30.493 1.00 51.78 142 ASP A N 1
ATOM 1125 C CA . ASP A 1 142 ? 3.665 -1.019 -31.184 1.00 51.78 142 ASP A CA 1
ATOM 1126 C C . ASP A 1 142 ? 3.794 -2.438 -30.611 1.00 51.78 142 ASP A C 1
ATOM 1128 O O . ASP A 1 142 ? 3.122 -3.354 -31.092 1.00 51.78 142 ASP A O 1
ATOM 1132 N N . LEU A 1 143 ? 4.629 -2.665 -29.589 1.00 49.78 143 LEU A N 1
ATOM 1133 C CA . LEU A 1 143 ? 4.879 -4.019 -29.082 1.00 49.78 143 LEU A CA 1
ATOM 1134 C C . LEU A 1 143 ? 4.692 -4.114 -27.562 1.00 49.78 143 LEU A C 1
ATOM 1136 O O . LEU A 1 143 ? 5.437 -3.472 -26.821 1.00 49.78 143 LEU A O 1
ATOM 1140 N N . PRO A 1 144 ? 3.751 -4.938 -27.060 1.00 50.97 144 PRO A N 1
ATOM 1141 C CA . PRO A 1 144 ? 3.680 -5.232 -25.637 1.00 50.97 144 PRO A CA 1
ATOM 1142 C C . PRO A 1 144 ? 5.018 -5.724 -25.063 1.00 50.97 144 PRO A C 1
ATOM 1144 O O . PRO A 1 144 ? 5.690 -6.583 -25.644 1.00 50.97 144 PRO A O 1
ATOM 1147 N N . LEU A 1 145 ? 5.374 -5.176 -23.898 1.00 54.72 145 LEU A N 1
ATOM 1148 C CA . LEU A 1 145 ? 6.635 -5.437 -23.212 1.00 54.72 145 LEU A CA 1
ATOM 1149 C C . LEU A 1 145 ? 6.477 -6.526 -22.146 1.00 54.72 145 LEU A C 1
ATOM 1151 O O . LEU A 1 145 ? 5.611 -6.439 -21.276 1.00 54.72 145 LEU A O 1
ATOM 1155 N N . ILE A 1 146 ? 7.358 -7.525 -22.169 1.00 57.38 146 ILE A N 1
ATOM 1156 C CA . ILE A 1 146 ? 7.476 -8.536 -21.110 1.00 57.38 146 ILE A CA 1
ATOM 1157 C C . ILE A 1 146 ? 8.804 -8.349 -20.399 1.00 57.38 146 ILE A C 1
ATOM 1159 O O . ILE A 1 146 ? 9.856 -8.374 -21.034 1.00 57.38 146 ILE A O 1
ATOM 1163 N N . ARG A 1 147 ? 8.756 -8.203 -19.073 1.00 59.16 147 ARG A N 1
ATOM 1164 C CA . ARG A 1 147 ? 9.940 -8.075 -18.226 1.00 59.16 147 ARG A CA 1
ATOM 1165 C C . ARG A 1 147 ? 10.196 -9.378 -17.477 1.00 59.16 147 ARG A C 1
ATOM 1167 O O . ARG A 1 147 ? 9.423 -9.761 -16.603 1.00 59.16 147 ARG A O 1
ATOM 1174 N N . VAL A 1 148 ? 11.299 -10.042 -17.799 1.00 60.59 148 VAL A N 1
ATOM 1175 C CA . VAL A 1 148 ? 11.745 -11.253 -17.099 1.00 60.59 148 VAL A CA 1
ATOM 1176 C C . VAL A 1 148 ? 12.788 -10.868 -16.062 1.00 60.59 148 VAL A C 1
ATOM 1178 O O . VAL A 1 148 ? 13.779 -10.245 -16.424 1.00 60.59 148 VAL A O 1
ATOM 1181 N N . ARG A 1 149 ? 12.603 -11.267 -14.797 1.00 57.22 149 ARG A N 1
ATOM 1182 C CA . ARG A 1 149 ? 13.625 -11.150 -13.746 1.00 57.22 149 ARG A CA 1
ATOM 1183 C C . ARG A 1 149 ? 14.071 -12.528 -13.279 1.00 57.22 149 ARG A C 1
ATOM 1185 O O . ARG A 1 149 ? 13.240 -13.361 -12.930 1.00 57.22 149 ARG A O 1
ATOM 1192 N N . PHE A 1 150 ? 15.380 -12.712 -13.160 1.00 56.84 150 PHE A N 1
ATOM 1193 C CA . PHE A 1 150 ? 15.970 -13.835 -12.436 1.00 56.84 150 PHE A CA 1
ATOM 1194 C C . PHE A 1 150 ? 16.233 -13.393 -10.991 1.00 56.84 150 PHE A C 1
ATOM 1196 O O . PHE A 1 150 ? 17.056 -12.508 -10.756 1.00 56.84 150 PHE A O 1
ATOM 1203 N N . LYS A 1 151 ? 15.480 -13.945 -10.035 1.00 44.12 151 LYS A N 1
ATOM 1204 C CA . LYS A 1 151 ? 15.676 -13.714 -8.598 1.00 44.12 151 LYS A CA 1
ATOM 1205 C C . LYS A 1 151 ? 16.634 -14.792 -8.078 1.00 44.12 151 LYS A C 1
ATOM 1207 O O . LYS A 1 151 ? 16.354 -15.969 -8.269 1.00 44.12 151 LYS A O 1
ATOM 1212 N N . ASP A 1 152 ? 17.737 -14.353 -7.470 1.00 45.19 152 ASP A N 1
ATOM 1213 C CA . ASP A 1 152 ? 18.866 -15.147 -6.955 1.00 45.19 152 ASP A CA 1
ATOM 1214 C C . ASP A 1 152 ? 19.733 -15.870 -8.014 1.00 45.19 152 ASP A C 1
ATOM 1216 O O . ASP A 1 152 ? 19.248 -16.489 -8.956 1.00 45.19 152 ASP A O 1
ATOM 1220 N N . GLY A 1 153 ? 21.064 -15.763 -7.876 1.00 44.62 153 GLY A N 1
ATOM 1221 C CA . GLY A 1 153 ? 22.049 -16.423 -8.753 1.00 44.62 153 GLY A CA 1
ATOM 1222 C C . GLY A 1 153 ? 22.337 -15.740 -10.099 1.00 44.62 153 GLY A C 1
ATOM 1223 O O . GLY A 1 153 ? 23.100 -16.277 -10.893 1.00 44.62 153 GLY A O 1
ATOM 1224 N N . ALA A 1 154 ? 21.760 -14.562 -10.360 1.00 45.47 154 ALA A N 1
ATOM 1225 C CA . ALA A 1 154 ? 21.947 -13.790 -11.596 1.00 45.47 154 ALA A CA 1
ATOM 1226 C C . ALA A 1 154 ? 22.992 -12.667 -11.487 1.00 45.47 154 ALA A C 1
ATOM 1228 O O . ALA A 1 154 ? 22.938 -11.691 -12.240 1.00 45.47 154 ALA A O 1
ATOM 1229 N N . GLY A 1 155 ? 23.953 -12.804 -10.568 1.00 46.78 155 GLY A N 1
ATOM 1230 C CA . GLY A 1 155 ? 25.251 -12.177 -10.794 1.00 46.78 155 GLY A CA 1
ATOM 1231 C C . GLY A 1 155 ? 25.783 -12.739 -12.108 1.00 46.78 155 GLY A C 1
ATOM 1232 O O . GLY A 1 155 ? 25.763 -13.956 -12.306 1.00 46.78 155 GLY A O 1
ATOM 1233 N N . VAL A 1 156 ? 26.200 -11.884 -13.044 1.00 50.44 156 VAL A N 1
ATOM 1234 C CA . VAL A 1 156 ? 26.889 -12.329 -14.269 1.00 50.44 156 VAL A CA 1
ATOM 1235 C C . VAL A 1 156 ? 28.319 -12.735 -13.895 1.00 50.44 156 VAL A C 1
ATOM 1237 O O . VAL A 1 156 ? 29.304 -12.243 -14.431 1.00 50.44 156 VAL A O 1
ATOM 1240 N N . ASP A 1 157 ? 28.427 -13.620 -12.916 1.00 52.53 157 ASP A N 1
ATOM 1241 C CA . ASP A 1 157 ? 29.673 -14.175 -12.414 1.00 52.53 157 ASP A CA 1
ATOM 1242 C C . ASP A 1 157 ? 30.008 -15.433 -13.242 1.00 52.53 157 ASP A C 1
ATOM 1244 O O . ASP A 1 157 ? 31.154 -15.875 -13.289 1.00 52.53 157 ASP A O 1
ATOM 1248 N N . ASP A 1 158 ? 29.001 -15.975 -13.949 1.00 59.50 158 ASP A N 1
ATOM 1249 C CA . ASP A 1 158 ? 29.080 -17.143 -14.820 1.00 59.50 158 ASP A CA 1
ATOM 1250 C C . ASP A 1 158 ? 28.456 -16.867 -16.206 1.00 59.50 158 ASP A C 1
ATOM 1252 O O . ASP A 1 158 ? 27.241 -16.912 -16.428 1.00 59.50 158 ASP A O 1
ATOM 1256 N N . VAL A 1 159 ? 29.325 -16.611 -17.187 1.00 60.81 159 VAL A N 1
ATOM 1257 C CA . VAL A 1 159 ? 28.958 -16.403 -18.599 1.00 60.81 159 VAL A CA 1
ATOM 1258 C C . VAL A 1 159 ? 28.339 -17.662 -19.228 1.00 60.81 159 VAL A C 1
ATOM 1260 O O . VAL A 1 159 ? 27.539 -17.556 -20.164 1.00 60.81 159 VAL A O 1
ATOM 1263 N N . ALA A 1 160 ? 28.665 -18.861 -18.732 1.00 66.94 160 ALA A N 1
ATOM 1264 C CA . ALA A 1 160 ? 28.079 -20.102 -19.229 1.00 66.94 160 ALA A CA 1
ATOM 1265 C C . ALA A 1 160 ? 26.608 -20.226 -18.810 1.00 66.94 160 ALA A C 1
ATOM 1267 O O . ALA A 1 160 ? 25.772 -20.632 -19.624 1.00 66.94 160 ALA A O 1
ATOM 1268 N N . LEU A 1 161 ? 26.278 -19.808 -17.585 1.00 63.56 161 LEU A N 1
ATOM 1269 C CA . LEU A 1 161 ? 24.901 -19.754 -17.098 1.00 63.56 161 LEU A CA 1
ATOM 1270 C C . LEU A 1 161 ? 24.068 -18.733 -17.883 1.00 63.56 161 LEU A C 1
ATOM 1272 O O . LEU A 1 161 ? 22.972 -19.059 -18.341 1.00 63.56 161 LEU A O 1
ATOM 1276 N N . LEU A 1 162 ? 24.627 -17.547 -18.149 1.00 62.66 162 LEU A N 1
ATOM 1277 C CA . LEU A 1 162 ? 23.990 -16.543 -19.004 1.00 62.66 162 LEU A CA 1
ATOM 1278 C C . LEU A 1 162 ? 23.710 -17.088 -20.414 1.00 62.66 162 LEU A C 1
ATOM 1280 O O . LEU A 1 162 ? 22.606 -16.929 -20.933 1.00 62.66 162 LEU A O 1
ATOM 1284 N N . ARG A 1 163 ? 24.682 -17.774 -21.032 1.00 68.25 163 ARG A N 1
ATOM 1285 C CA . ARG A 1 163 ? 24.504 -18.394 -22.355 1.00 68.25 163 ARG A CA 1
ATOM 1286 C C . ARG A 1 163 ? 23.389 -19.439 -22.349 1.00 68.25 163 ARG A C 1
ATOM 1288 O O . ARG A 1 163 ? 22.622 -19.500 -23.308 1.00 68.25 163 ARG A O 1
ATOM 1295 N N . LYS A 1 164 ? 23.300 -20.247 -21.289 1.00 72.94 164 LYS A N 1
ATOM 1296 C CA . LYS A 1 164 ? 22.224 -21.228 -21.119 1.00 72.94 164 LYS A CA 1
ATOM 1297 C C . LYS A 1 164 ? 20.865 -20.535 -21.036 1.00 72.94 164 LYS A C 1
ATOM 1299 O O . LYS A 1 164 ? 19.975 -20.889 -21.796 1.00 72.94 164 LYS A O 1
ATOM 1304 N N . TRP A 1 165 ? 20.730 -19.505 -20.202 1.00 67.56 165 TRP A N 1
ATOM 1305 C CA . TRP A 1 165 ? 19.479 -18.755 -20.065 1.00 67.56 165 TRP A CA 1
ATOM 1306 C C . TRP A 1 165 ? 19.047 -18.058 -21.349 1.00 67.56 165 TRP A C 1
ATOM 1308 O O . TRP A 1 165 ? 17.863 -18.062 -21.670 1.00 67.56 165 TRP A O 1
ATOM 1318 N N . ILE A 1 166 ? 19.991 -17.491 -22.105 1.00 70.62 166 ILE A N 1
ATOM 1319 C CA . ILE A 1 166 ? 19.702 -16.928 -23.429 1.00 70.62 166 ILE A CA 1
ATOM 1320 C C . ILE A 1 166 ? 19.181 -18.022 -24.370 1.00 70.62 166 ILE A C 1
ATOM 1322 O O . ILE A 1 166 ? 18.224 -17.781 -25.100 1.00 70.62 166 ILE A O 1
ATOM 1326 N N . GLY A 1 167 ? 19.774 -19.221 -24.336 1.00 75.12 167 GLY A N 1
ATOM 1327 C CA . GLY A 1 167 ? 19.297 -20.378 -25.098 1.00 75.12 167 GLY A CA 1
ATOM 1328 C C . GLY A 1 167 ? 17.879 -20.798 -24.707 1.00 75.12 167 GLY A C 1
ATOM 1329 O O . GLY A 1 167 ? 17.014 -20.904 -25.573 1.00 75.12 167 GLY A O 1
ATOM 1330 N N . ASP A 1 168 ? 17.619 -20.939 -23.408 1.00 74.06 168 ASP A N 1
ATOM 1331 C CA . ASP A 1 168 ? 16.305 -21.315 -22.880 1.00 74.06 168 ASP A CA 1
ATOM 1332 C C . ASP A 1 168 ? 15.233 -20.278 -23.278 1.00 74.06 168 ASP A C 1
ATOM 1334 O O . ASP A 1 168 ? 14.157 -20.634 -23.758 1.00 74.06 168 ASP A O 1
ATOM 1338 N N . TRP A 1 169 ? 15.532 -18.979 -23.159 1.00 72.06 169 TRP A N 1
ATOM 1339 C CA . TRP A 1 169 ? 14.611 -17.910 -23.566 1.00 72.06 169 TRP A CA 1
ATOM 1340 C C . TRP A 1 169 ? 14.427 -17.803 -25.076 1.00 72.06 169 TRP A C 1
ATOM 1342 O O . TRP A 1 169 ? 13.326 -17.487 -25.535 1.00 72.06 169 TRP A O 1
ATOM 1352 N N . TYR A 1 170 ? 15.462 -18.092 -25.864 1.00 77.56 170 TYR A N 1
ATOM 1353 C CA . TYR A 1 170 ? 15.332 -18.221 -27.312 1.00 77.56 170 TYR A CA 1
ATOM 1354 C C . TYR A 1 170 ? 14.371 -19.361 -27.679 1.00 77.56 170 TYR A C 1
ATOM 1356 O O . TYR A 1 170 ? 13.506 -19.186 -28.535 1.00 77.56 170 TYR A O 1
ATOM 1364 N N . ASP A 1 171 ? 14.448 -20.500 -26.990 1.00 76.94 171 ASP A N 1
ATOM 1365 C CA . ASP A 1 171 ? 13.543 -21.625 -27.223 1.00 76.94 171 ASP A CA 1
ATOM 1366 C C . ASP A 1 171 ? 12.104 -21.337 -26.775 1.00 76.94 171 ASP A C 1
ATOM 1368 O O . ASP A 1 171 ? 11.166 -21.643 -27.515 1.00 76.94 171 ASP A O 1
ATOM 1372 N N . ILE A 1 172 ? 11.919 -20.685 -25.622 1.00 74.12 172 ILE A N 1
ATOM 1373 C CA . ILE A 1 172 ? 10.601 -20.262 -25.120 1.00 74.12 172 ILE A CA 1
ATOM 1374 C C . ILE A 1 172 ? 9.953 -19.252 -26.074 1.00 74.12 172 ILE A C 1
ATOM 1376 O O . ILE A 1 172 ? 8.805 -19.434 -26.481 1.00 74.12 172 ILE A O 1
ATOM 1380 N N . SER A 1 173 ? 10.686 -18.202 -26.456 1.00 69.69 173 SER A N 1
ATOM 1381 C CA . SER A 1 173 ? 10.186 -17.163 -27.367 1.00 69.69 173 SER A CA 1
ATOM 1382 C C . SER A 1 173 ? 9.862 -17.728 -28.749 1.00 69.69 173 SER A C 1
ATOM 1384 O O . SER A 1 173 ? 8.800 -17.435 -29.299 1.00 69.69 173 SER A O 1
ATOM 1386 N N . ARG A 1 174 ? 10.713 -18.616 -29.274 1.00 76.88 174 ARG A N 1
ATOM 1387 C CA . ARG A 1 174 ? 10.457 -19.350 -30.516 1.00 76.88 174 ARG A CA 1
ATOM 1388 C C . ARG A 1 174 ? 9.203 -20.214 -30.423 1.00 76.88 174 ARG A C 1
ATOM 1390 O O . ARG A 1 174 ? 8.380 -20.163 -31.331 1.00 76.88 174 ARG A O 1
ATOM 1397 N N . GLY A 1 175 ? 9.041 -20.988 -29.351 1.00 74.12 175 GLY A N 1
ATOM 1398 C CA . GLY A 1 175 ? 7.866 -21.836 -29.148 1.00 74.12 175 GLY A CA 1
ATOM 1399 C C . GLY A 1 175 ? 6.568 -21.029 -29.060 1.00 74.12 175 GLY A C 1
ATOM 1400 O O . GLY A 1 175 ? 5.581 -21.386 -29.701 1.00 74.12 175 GLY A O 1
ATOM 1401 N N . ALA A 1 176 ? 6.588 -19.910 -28.331 1.00 72.94 176 ALA A N 1
ATOM 1402 C CA . ALA A 1 176 ? 5.446 -19.007 -28.213 1.00 72.94 176 ALA A CA 1
ATOM 1403 C C . ALA A 1 176 ? 5.092 -18.335 -29.552 1.00 72.94 176 ALA A C 1
ATOM 1405 O O . ALA A 1 176 ? 3.919 -18.307 -29.915 1.00 72.94 176 ALA A O 1
ATOM 1406 N N . ALA A 1 177 ? 6.086 -17.860 -30.312 1.00 73.25 177 ALA A N 1
ATOM 1407 C CA . ALA A 1 177 ? 5.876 -17.281 -31.641 1.00 73.25 177 ALA A CA 1
ATOM 1408 C C . ALA A 1 177 ? 5.293 -18.308 -32.625 1.00 73.25 177 ALA A C 1
ATOM 1410 O O . ALA A 1 177 ? 4.273 -18.057 -33.266 1.00 73.25 177 ALA A O 1
ATOM 1411 N N . MET A 1 178 ? 5.862 -19.516 -32.672 1.00 72.38 178 MET A N 1
ATOM 1412 C CA . MET A 1 178 ? 5.371 -20.586 -33.543 1.00 72.38 178 MET A CA 1
ATOM 1413 C C . MET A 1 178 ? 3.931 -21.003 -33.216 1.00 72.38 178 MET A C 1
ATOM 1415 O O . MET A 1 178 ? 3.173 -21.327 -34.129 1.00 72.38 178 MET A O 1
ATOM 1419 N N . ALA A 1 179 ? 3.531 -20.966 -31.941 1.00 73.06 179 ALA A N 1
ATOM 1420 C CA . ALA A 1 179 ? 2.173 -21.305 -31.516 1.00 73.06 179 ALA A CA 1
ATOM 1421 C C . ALA A 1 179 ? 1.099 -20.339 -32.054 1.00 73.06 179 ALA A C 1
ATOM 1423 O O . ALA A 1 179 ? -0.069 -20.717 -32.124 1.00 73.06 179 ALA A O 1
ATOM 1424 N N . VAL A 1 180 ? 1.484 -19.126 -32.466 1.00 73.44 180 VAL A N 1
ATOM 1425 C CA . VAL A 1 180 ? 0.590 -18.128 -33.086 1.00 73.44 180 VAL A CA 1
ATOM 1426 C C . VAL A 1 180 ? 0.881 -17.903 -34.570 1.00 73.44 180 VAL A C 1
ATOM 1428 O O . VAL A 1 180 ? 0.332 -16.981 -35.162 1.00 73.44 180 VAL A O 1
ATOM 1431 N N . GLY A 1 181 ? 1.700 -18.761 -35.190 1.00 71.94 181 GLY A N 1
ATOM 1432 C CA . GLY A 1 181 ? 2.041 -18.670 -36.613 1.00 71.94 181 GLY A CA 1
ATOM 1433 C C . GLY A 1 181 ? 3.069 -17.587 -36.952 1.00 71.94 181 GLY A C 1
ATOM 1434 O O . GLY A 1 181 ? 3.178 -17.197 -38.110 1.00 71.94 181 GLY A O 1
ATOM 1435 N N . GLU A 1 182 ? 3.822 -17.116 -35.961 1.00 74.50 182 GLU A N 1
ATOM 1436 C CA . GLU A 1 182 ? 4.734 -15.976 -36.065 1.00 74.50 182 GLU A CA 1
ATOM 1437 C C . GLU A 1 182 ? 6.195 -16.422 -35.995 1.00 74.50 182 GLU A C 1
ATOM 1439 O O . GLU A 1 182 ? 6.520 -17.511 -35.505 1.00 74.50 182 GLU A O 1
ATOM 1444 N N . THR A 1 183 ? 7.111 -15.592 -36.500 1.00 70.50 183 THR A N 1
ATOM 1445 C CA . THR A 1 183 ? 8.537 -15.939 -36.507 1.00 70.50 183 THR A CA 1
ATOM 1446 C C . THR A 1 183 ? 9.246 -15.462 -35.235 1.00 70.50 183 THR A C 1
ATOM 1448 O O . THR A 1 183 ? 8.899 -14.416 -34.683 1.00 70.50 183 THR A O 1
ATOM 1451 N N . PRO A 1 184 ? 10.302 -16.158 -34.770 1.00 58.72 184 PRO A N 1
ATOM 1452 C CA . PRO A 1 184 ? 11.041 -15.764 -33.563 1.00 58.72 184 PRO A CA 1
ATOM 1453 C C . PRO A 1 184 ? 11.708 -14.385 -33.659 1.00 58.72 184 PRO A C 1
ATOM 1455 O O . PRO A 1 184 ? 12.039 -13.793 -32.638 1.00 58.72 184 PRO A O 1
ATOM 1458 N N . GLN A 1 185 ? 11.891 -13.846 -34.874 1.00 61.28 185 GLN A N 1
ATOM 1459 C CA . GLN A 1 185 ? 12.447 -12.502 -35.081 1.00 61.28 185 GLN A CA 1
ATOM 1460 C C . GLN A 1 185 ? 11.507 -11.373 -34.613 1.00 61.28 185 GLN A C 1
ATOM 1462 O O . GLN A 1 185 ? 11.925 -10.218 -34.548 1.00 61.28 185 GLN A O 1
ATOM 1467 N N . THR A 1 186 ? 10.252 -11.693 -34.281 1.00 56.91 186 THR A N 1
ATOM 1468 C CA . THR A 1 186 ? 9.264 -10.748 -33.733 1.00 56.91 186 THR A CA 1
ATOM 1469 C C . THR A 1 186 ? 9.477 -10.432 -32.249 1.00 56.91 186 THR A C 1
ATOM 1471 O O . THR A 1 186 ? 8.811 -9.548 -31.716 1.00 56.91 186 THR A O 1
ATOM 1474 N N . VAL A 1 187 ? 10.400 -11.126 -31.574 1.00 58.81 187 VAL A N 1
ATOM 1475 C CA . VAL A 1 187 ? 10.729 -10.928 -30.158 1.00 58.81 187 VAL A CA 1
ATOM 1476 C C . VAL A 1 187 ? 12.080 -10.214 -30.059 1.00 58.81 187 VAL A C 1
ATOM 1478 O O . VAL A 1 187 ? 13.110 -10.762 -30.453 1.00 58.81 187 VAL A O 1
ATOM 1481 N N . LYS A 1 188 ? 12.089 -8.977 -29.548 1.00 61.31 188 LYS A N 1
ATOM 1482 C CA . LYS A 1 188 ? 13.298 -8.136 -29.462 1.00 61.31 188 LYS A CA 1
ATOM 1483 C C . LYS A 1 188 ? 13.680 -7.847 -28.021 1.00 61.31 188 LYS A C 1
ATOM 1485 O O . LYS A 1 188 ? 12.826 -7.461 -27.233 1.00 61.31 188 LYS A O 1
ATOM 1490 N N . VAL A 1 189 ? 14.969 -7.955 -27.703 1.00 60.44 189 VAL A N 1
ATOM 1491 C CA . VAL A 1 189 ? 15.515 -7.478 -26.424 1.00 60.44 189 VAL A CA 1
ATOM 1492 C C . VAL A 1 189 ? 15.643 -5.959 -26.489 1.00 60.44 189 VAL A C 1
ATOM 1494 O O . VAL A 1 189 ? 16.426 -5.453 -27.288 1.00 60.44 189 VAL A O 1
ATOM 1497 N N . VAL A 1 190 ? 14.869 -5.238 -25.679 1.00 55.56 190 VAL A N 1
ATOM 1498 C CA . VAL A 1 190 ? 14.845 -3.763 -25.660 1.00 55.56 190 VAL A CA 1
ATOM 1499 C C . VAL A 1 190 ? 15.622 -3.158 -24.484 1.00 55.56 190 VAL A C 1
ATOM 1501 O O . VAL A 1 190 ? 15.788 -1.947 -24.422 1.00 55.56 190 VAL A O 1
ATOM 1504 N N . GLY A 1 191 ? 16.153 -3.980 -23.572 1.00 48.41 191 GLY A N 1
ATOM 1505 C CA . GLY A 1 191 ? 17.022 -3.522 -22.483 1.00 48.41 191 GLY A CA 1
ATOM 1506 C C . GLY A 1 191 ? 17.573 -4.657 -21.614 1.00 48.41 191 GLY A C 1
ATOM 1507 O O . GLY A 1 191 ? 17.033 -5.765 -21.631 1.00 48.41 191 GLY A O 1
ATOM 1508 N N . ALA A 1 192 ? 18.650 -4.359 -20.875 1.00 55.91 192 ALA A N 1
ATOM 1509 C CA . ALA A 1 192 ? 19.251 -5.196 -19.832 1.00 55.91 192 ALA A CA 1
ATOM 1510 C C . ALA A 1 192 ? 19.855 -4.309 -18.725 1.00 55.91 192 ALA A C 1
ATOM 1512 O O . ALA A 1 192 ? 20.584 -3.368 -19.037 1.00 55.91 192 ALA A O 1
ATOM 1513 N N . SER A 1 193 ? 19.571 -4.591 -17.448 1.00 47.06 193 SER A N 1
ATOM 1514 C CA . SER A 1 193 ? 20.093 -3.825 -16.300 1.00 47.06 193 SER A CA 1
ATOM 1515 C C . SER A 1 193 ? 20.814 -4.706 -15.268 1.00 47.06 193 SER A C 1
ATOM 1517 O O . SER A 1 193 ? 20.631 -5.923 -15.230 1.00 47.06 193 SER A O 1
ATOM 1519 N N . ASN A 1 194 ? 21.698 -4.097 -14.463 1.00 42.00 194 ASN A N 1
ATOM 1520 C CA . ASN A 1 194 ? 22.556 -4.800 -13.498 1.00 42.00 194 ASN A CA 1
ATOM 1521 C C . ASN A 1 194 ? 21.860 -5.016 -12.141 1.00 42.00 194 ASN A C 1
ATOM 1523 O O . ASN A 1 194 ? 21.235 -4.105 -11.601 1.00 42.00 194 ASN A O 1
ATOM 1527 N N . GLY A 1 195 ? 22.036 -6.217 -11.575 1.00 42.38 195 GLY A N 1
ATOM 1528 C CA . GLY A 1 195 ? 21.499 -6.661 -10.273 1.00 42.38 195 GLY A CA 1
ATOM 1529 C C . GLY A 1 195 ? 20.632 -7.925 -10.374 1.00 42.38 195 GLY A C 1
ATOM 1530 O O . GLY A 1 195 ? 20.538 -8.703 -9.432 1.00 42.38 195 GLY A O 1
ATOM 1531 N N . SER A 1 196 ? 20.060 -8.146 -11.556 1.00 40.56 196 SER A N 1
ATOM 1532 C CA . SER A 1 196 ? 19.349 -9.339 -12.026 1.00 40.56 196 SER A CA 1
ATOM 1533 C C . SER A 1 196 ? 19.241 -9.183 -13.542 1.00 40.56 196 SER A C 1
ATOM 1535 O O . SER A 1 196 ? 18.978 -8.064 -13.969 1.00 40.56 196 SER A O 1
ATOM 1537 N N . VAL A 1 197 ? 19.422 -10.223 -14.363 1.00 44.84 197 VAL A N 1
ATOM 1538 C CA . VAL A 1 197 ? 19.266 -10.082 -15.827 1.00 44.84 197 VAL A CA 1
ATOM 1539 C C . VAL A 1 197 ? 17.806 -9.728 -16.138 1.00 44.84 197 VAL A C 1
ATOM 1541 O O . VAL A 1 197 ? 16.949 -10.603 -16.206 1.00 44.84 197 VAL A O 1
ATOM 1544 N N . ILE A 1 198 ? 17.492 -8.439 -16.261 1.00 46.59 198 ILE A N 1
ATOM 1545 C CA . ILE A 1 198 ? 16.152 -7.981 -16.620 1.00 46.59 198 ILE A CA 1
ATOM 1546 C C . ILE A 1 198 ? 16.079 -7.928 -18.134 1.00 46.59 198 ILE A C 1
ATOM 1548 O O . ILE A 1 198 ? 16.662 -7.044 -18.747 1.00 46.59 198 ILE A O 1
ATOM 1552 N N . LEU A 1 199 ? 15.391 -8.892 -18.733 1.00 51.25 199 LEU A N 1
ATOM 1553 C CA . LEU A 1 199 ? 15.248 -8.971 -20.179 1.00 51.25 199 LEU A CA 1
ATOM 1554 C C . LEU A 1 199 ? 13.881 -8.389 -20.539 1.00 51.25 199 LEU A C 1
ATOM 1556 O O . LEU A 1 199 ? 12.849 -8.986 -20.225 1.00 51.25 199 LEU A O 1
ATOM 1560 N N . THR A 1 200 ? 13.878 -7.191 -21.125 1.00 48.00 200 THR A N 1
ATOM 1561 C CA . THR A 1 200 ? 12.649 -6.567 -21.627 1.00 48.00 200 THR A CA 1
ATOM 1562 C C . THR A 1 200 ? 12.453 -7.020 -23.067 1.00 48.00 200 THR A C 1
ATOM 1564 O O . THR A 1 200 ? 13.295 -6.753 -23.922 1.00 48.00 200 THR A O 1
ATOM 1567 N N . LEU A 1 201 ? 11.370 -7.745 -23.326 1.00 56.69 201 LEU A N 1
ATOM 1568 C CA . LEU A 1 201 ? 11.022 -8.273 -24.638 1.00 56.69 201 LEU A CA 1
ATOM 1569 C C . LEU A 1 201 ? 9.893 -7.449 -25.246 1.00 56.69 201 LEU A C 1
ATOM 1571 O O . LEU A 1 201 ? 8.801 -7.443 -24.691 1.00 56.69 201 LEU A O 1
ATOM 1575 N N . GLY A 1 202 ? 10.137 -6.799 -26.383 1.00 53.81 202 GLY A N 1
ATOM 1576 C CA . GLY A 1 202 ? 9.071 -6.265 -27.231 1.00 53.81 202 GLY A CA 1
ATOM 1577 C C . GLY A 1 202 ? 8.593 -7.349 -28.191 1.00 53.81 202 GLY A C 1
ATOM 1578 O O . GLY A 1 202 ? 9.396 -7.865 -28.973 1.00 53.81 202 GLY A O 1
ATOM 1579 N N . THR A 1 203 ? 7.313 -7.718 -28.124 1.00 58.62 203 THR A N 1
ATOM 1580 C CA . THR A 1 203 ? 6.693 -8.665 -29.061 1.00 58.62 203 THR A CA 1
ATOM 1581 C C . THR A 1 203 ? 5.243 -8.297 -29.366 1.00 58.62 203 THR A C 1
ATOM 1583 O O . THR A 1 203 ? 4.660 -7.443 -28.712 1.00 58.62 203 THR A O 1
ATOM 1586 N N . ILE A 1 204 ? 4.663 -8.904 -30.398 1.00 66.25 204 ILE A N 1
ATOM 1587 C CA . ILE A 1 204 ? 3.274 -8.676 -30.811 1.00 66.25 204 ILE A CA 1
ATOM 1588 C C . ILE A 1 204 ? 2.285 -9.228 -29.770 1.00 66.25 204 ILE A C 1
ATOM 1590 O O . ILE A 1 204 ? 2.574 -10.182 -29.044 1.00 66.25 204 ILE A O 1
ATOM 1594 N N . ALA A 1 205 ? 1.080 -8.652 -29.717 1.00 61.88 205 ALA A N 1
ATOM 1595 C CA . ALA A 1 205 ? 0.085 -8.935 -28.677 1.00 61.88 205 ALA A CA 1
ATOM 1596 C C . ALA A 1 205 ? -0.275 -10.423 -28.511 1.00 61.88 205 ALA A C 1
ATOM 1598 O O . ALA A 1 205 ? -0.483 -10.884 -27.388 1.00 61.88 205 ALA A O 1
ATOM 1599 N N . SER A 1 206 ? -0.310 -11.188 -29.604 1.00 58.50 206 SER A N 1
ATOM 1600 C CA . SER A 1 206 ? -0.613 -12.625 -29.595 1.00 58.50 206 SER A CA 1
ATOM 1601 C C . SER A 1 206 ? 0.454 -13.449 -28.860 1.00 58.50 206 SER A C 1
ATOM 1603 O O . SER A 1 206 ? 0.116 -14.293 -28.028 1.00 58.50 206 SER A O 1
ATOM 1605 N N . VAL A 1 207 ? 1.737 -13.162 -29.095 1.00 59.12 207 VAL A N 1
ATOM 1606 C CA . VAL A 1 207 ? 2.866 -13.802 -28.398 1.00 59.12 207 VAL A CA 1
ATOM 1607 C C . VAL A 1 207 ? 2.883 -13.394 -26.927 1.00 59.12 207 VAL A C 1
ATOM 1609 O O . VAL A 1 207 ? 3.049 -14.245 -26.048 1.00 59.12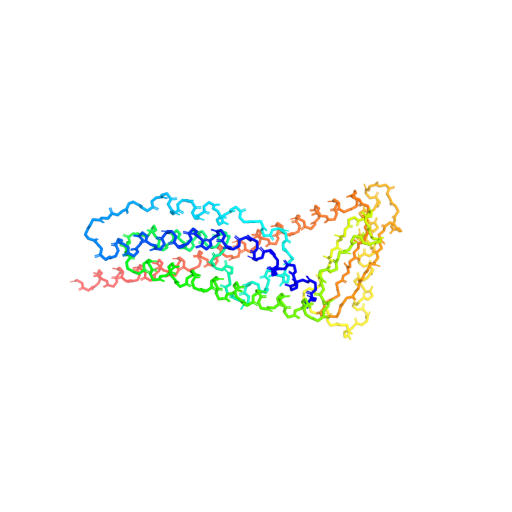 207 VAL A O 1
ATOM 1612 N N . THR A 1 208 ? 2.624 -12.116 -26.641 1.00 61.47 208 THR A N 1
ATOM 1613 C CA . THR A 1 208 ? 2.521 -11.621 -25.263 1.00 61.47 208 THR A CA 1
ATOM 1614 C C . THR A 1 208 ? 1.429 -12.338 -24.488 1.00 61.47 208 THR A C 1
ATOM 1616 O O . THR A 1 208 ? 1.650 -12.732 -23.345 1.00 61.47 208 THR A O 1
ATOM 1619 N N . MET A 1 209 ? 0.264 -12.558 -25.101 1.00 61.00 209 MET A N 1
ATOM 1620 C CA . MET A 1 209 ? -0.850 -13.240 -24.447 1.00 61.00 209 MET A CA 1
ATOM 1621 C C . MET A 1 209 ? -0.481 -14.671 -24.042 1.00 61.00 209 MET A C 1
ATOM 1623 O O . MET A 1 209 ? -0.798 -15.090 -22.930 1.00 61.00 209 MET A O 1
ATOM 1627 N N . ILE A 1 210 ? 0.241 -15.406 -24.893 1.00 64.62 210 ILE A N 1
ATOM 1628 C CA . ILE A 1 210 ? 0.719 -16.756 -24.562 1.00 64.62 210 ILE A CA 1
ATOM 1629 C C . ILE A 1 210 ? 1.698 -16.718 -23.394 1.00 64.62 210 ILE A C 1
ATOM 1631 O O . ILE A 1 210 ? 1.526 -17.460 -22.426 1.00 64.62 210 ILE A O 1
ATOM 1635 N N . LEU A 1 211 ? 2.701 -15.843 -23.451 1.00 65.75 211 LEU A N 1
ATOM 1636 C CA . LEU A 1 211 ? 3.692 -15.724 -22.383 1.00 65.75 211 LEU A CA 1
ATOM 1637 C C . LEU A 1 211 ? 3.044 -15.285 -21.059 1.00 65.75 211 LEU A C 1
ATOM 1639 O O . LEU A 1 211 ? 3.385 -15.824 -20.008 1.00 65.75 211 LEU A O 1
ATOM 1643 N N . ALA A 1 212 ? 2.047 -14.398 -21.105 1.00 61.00 212 ALA A N 1
ATOM 1644 C CA . ALA A 1 212 ? 1.264 -13.984 -19.944 1.00 61.00 212 ALA A CA 1
ATOM 1645 C C . ALA A 1 212 ? 0.418 -15.132 -19.369 1.00 61.00 212 ALA A C 1
ATOM 1647 O O . ALA A 1 212 ? 0.359 -15.297 -18.152 1.00 61.00 212 ALA A O 1
ATOM 1648 N N . VAL A 1 213 ? -0.203 -15.964 -20.214 1.00 63.09 213 VAL A N 1
ATOM 1649 C CA . VAL A 1 213 ? -0.939 -17.160 -19.769 1.00 63.09 213 VAL A CA 1
ATOM 1650 C C . VAL A 1 213 ? 0.006 -18.179 -19.129 1.00 63.09 213 VAL A C 1
ATOM 1652 O O . VAL A 1 213 ? -0.319 -18.728 -18.075 1.00 63.09 213 VAL A O 1
ATOM 1655 N N . ILE A 1 214 ? 1.185 -18.406 -19.714 1.00 64.44 214 ILE A N 1
ATOM 1656 C CA . ILE A 1 214 ? 2.215 -19.287 -19.144 1.00 64.44 214 ILE A CA 1
ATOM 1657 C C . ILE A 1 214 ? 2.666 -18.753 -17.779 1.00 64.44 214 ILE A C 1
ATOM 1659 O O . ILE A 1 214 ? 2.645 -19.498 -16.798 1.00 64.44 214 ILE A O 1
ATOM 1663 N N . ALA A 1 215 ? 2.994 -17.461 -17.689 1.00 60.78 215 ALA A N 1
ATOM 1664 C CA . ALA A 1 215 ? 3.407 -16.816 -16.446 1.00 60.78 215 ALA A CA 1
ATOM 1665 C C . ALA A 1 215 ? 2.307 -16.867 -15.375 1.00 60.78 215 ALA A C 1
ATOM 1667 O O . ALA A 1 215 ? 2.579 -17.224 -14.230 1.00 60.78 215 ALA A O 1
ATOM 1668 N N . LYS A 1 216 ? 1.050 -16.595 -15.747 1.00 61.03 216 LYS A N 1
ATOM 1669 C CA . LYS A 1 216 ? -0.111 -16.685 -14.851 1.00 61.03 216 LYS A CA 1
ATOM 1670 C C . LYS A 1 216 ? -0.302 -18.101 -14.315 1.00 61.03 216 LYS A C 1
ATOM 1672 O O . LYS A 1 216 ? -0.553 -18.275 -13.125 1.00 61.03 216 LYS A O 1
ATOM 1677 N N . ASN A 1 217 ? -0.175 -19.113 -15.170 1.00 60.69 217 ASN A N 1
ATOM 1678 C CA . ASN A 1 217 ? -0.305 -20.507 -14.758 1.00 60.69 217 ASN A CA 1
ATOM 1679 C C . ASN A 1 217 ? 0.842 -20.937 -13.835 1.00 60.69 217 ASN A C 1
ATOM 1681 O O . ASN A 1 217 ? 0.580 -21.573 -12.818 1.00 60.69 217 ASN A O 1
ATOM 1685 N N . ALA A 1 218 ? 2.081 -20.544 -14.138 1.00 52.50 218 ALA A N 1
ATOM 1686 C CA . ALA A 1 218 ? 3.230 -20.801 -13.273 1.00 52.50 218 ALA A CA 1
ATOM 1687 C C . ALA A 1 218 ? 3.090 -20.101 -11.909 1.00 52.50 218 ALA A C 1
ATOM 1689 O O . ALA A 1 218 ? 3.286 -20.730 -10.870 1.00 52.50 218 ALA A O 1
ATOM 1690 N N . GLY A 1 219 ? 2.673 -18.830 -11.901 1.00 43.72 219 GLY A N 1
ATOM 1691 C CA . GLY A 1 219 ? 2.410 -18.064 -10.682 1.00 43.72 219 GLY A CA 1
ATOM 1692 C C . GLY A 1 219 ? 1.279 -18.659 -9.843 1.00 43.72 219 GLY A C 1
ATOM 1693 O O . GLY A 1 219 ? 1.405 -18.754 -8.626 1.00 43.72 219 GLY A O 1
ATOM 1694 N N . ARG A 1 220 ? 0.204 -19.145 -10.480 1.00 48.50 220 ARG A N 1
ATOM 1695 C CA . ARG A 1 220 ? -0.877 -19.858 -9.785 1.00 48.50 220 ARG A CA 1
ATOM 1696 C C . ARG A 1 220 ? -0.368 -21.127 -9.102 1.00 48.50 220 ARG A C 1
ATOM 1698 O O . ARG A 1 220 ? -0.664 -21.320 -7.932 1.00 48.50 220 ARG A O 1
ATOM 1705 N N . ILE A 1 221 ? 0.423 -21.946 -9.796 1.00 52.25 221 ILE A N 1
ATOM 1706 C CA . ILE A 1 221 ? 0.992 -23.180 -9.228 1.00 52.25 221 ILE A CA 1
ATOM 1707 C C . ILE A 1 221 ? 1.922 -22.861 -8.046 1.00 52.25 221 ILE A C 1
ATOM 1709 O O . ILE A 1 221 ? 1.869 -23.534 -7.018 1.00 52.25 221 ILE A O 1
ATOM 1713 N N . ALA A 1 222 ? 2.744 -21.813 -8.155 1.00 39.66 222 ALA A N 1
ATOM 1714 C CA . ALA A 1 222 ? 3.611 -21.373 -7.064 1.00 39.66 222 ALA A CA 1
ATOM 1715 C C . ALA A 1 222 ? 2.811 -20.873 -5.845 1.00 39.66 222 ALA A C 1
ATOM 1717 O O . ALA A 1 222 ? 3.127 -21.232 -4.711 1.00 39.66 222 ALA A O 1
ATOM 1718 N N . ASN A 1 223 ? 1.745 -20.101 -6.072 1.00 44.53 223 ASN A N 1
ATOM 1719 C CA . ASN A 1 223 ? 0.852 -19.631 -5.012 1.00 44.53 223 ASN A CA 1
ATOM 1720 C C . ASN A 1 223 ? 0.073 -20.778 -4.355 1.00 44.53 223 ASN A C 1
ATOM 1722 O O . ASN A 1 223 ? -0.055 -20.797 -3.135 1.00 44.53 223 ASN A O 1
ATOM 1726 N N . GLU A 1 224 ? -0.407 -21.753 -5.132 1.00 52.06 224 GLU A N 1
ATOM 1727 C CA . GLU A 1 224 ? -1.051 -22.965 -4.609 1.00 52.06 224 GLU A CA 1
ATOM 1728 C C . GLU A 1 224 ? -0.081 -23.760 -3.728 1.00 52.06 224 GLU A C 1
ATOM 1730 O O . GLU A 1 224 ? -0.444 -24.170 -2.627 1.00 52.06 224 GLU A O 1
ATOM 1735 N N . TYR A 1 225 ? 1.179 -23.906 -4.147 1.00 51.88 225 TYR A N 1
ATOM 1736 C CA . TYR A 1 225 ? 2.208 -24.553 -3.335 1.00 51.88 225 TYR A CA 1
ATOM 1737 C C . TYR A 1 225 ? 2.480 -23.807 -2.019 1.00 51.88 225 TYR A C 1
ATOM 1739 O O . TYR A 1 225 ? 2.526 -24.435 -0.962 1.00 51.88 225 TYR A O 1
ATOM 1747 N N . LEU A 1 226 ? 2.631 -22.478 -2.057 1.00 44.81 226 LEU A N 1
ATOM 1748 C CA . LEU A 1 226 ? 2.841 -21.664 -0.853 1.00 44.81 226 LEU A CA 1
ATOM 1749 C C . LEU A 1 226 ? 1.628 -21.694 0.084 1.00 44.81 226 LEU A C 1
ATOM 1751 O O . LEU A 1 226 ? 1.805 -21.795 1.296 1.00 44.81 226 LEU A O 1
ATOM 1755 N N . SER A 1 227 ? 0.410 -21.668 -0.463 1.00 51.03 227 SER A N 1
ATOM 1756 C CA . SER A 1 227 ? -0.823 -21.835 0.314 1.00 51.03 227 SER A CA 1
ATOM 1757 C C . SER A 1 227 ? -0.833 -23.184 1.025 1.00 51.03 227 SER A C 1
ATOM 1759 O O . SER A 1 227 ? -1.028 -23.229 2.232 1.00 51.03 227 SER A O 1
ATOM 1761 N N . ILE A 1 228 ? -0.528 -24.271 0.311 1.00 55.38 228 ILE A N 1
ATOM 1762 C CA . ILE A 1 228 ? -0.464 -25.618 0.891 1.00 55.38 228 ILE A CA 1
ATOM 1763 C C . ILE A 1 228 ? 0.631 -25.708 1.963 1.00 55.38 228 ILE A C 1
ATOM 1765 O O . ILE A 1 228 ? 0.422 -26.318 3.009 1.00 55.38 228 ILE A O 1
ATOM 1769 N N . ALA A 1 229 ? 1.800 -25.108 1.733 1.00 55.12 229 ALA A N 1
ATOM 1770 C CA . ALA A 1 229 ? 2.884 -25.092 2.712 1.00 55.12 229 ALA A CA 1
ATOM 1771 C C . ALA A 1 229 ? 2.480 -24.348 3.998 1.00 55.12 229 ALA A C 1
ATOM 1773 O O . ALA A 1 229 ? 2.697 -24.869 5.095 1.00 55.12 229 ALA A O 1
ATOM 1774 N N . ASN A 1 230 ? 1.829 -23.189 3.861 1.00 58.47 230 ASN A N 1
ATOM 1775 C CA . ASN A 1 230 ? 1.286 -22.423 4.982 1.00 58.47 230 ASN A CA 1
ATOM 1776 C C . ASN A 1 230 ? 0.177 -23.196 5.712 1.00 58.47 230 ASN A C 1
ATOM 1778 O O . ASN A 1 230 ? 0.194 -23.263 6.940 1.00 58.47 230 ASN A O 1
ATOM 1782 N N . ASP A 1 231 ? -0.731 -23.849 4.983 1.00 63.28 231 ASP A N 1
ATOM 1783 C CA . ASP A 1 231 ? -1.797 -24.677 5.560 1.00 63.28 231 ASP A CA 1
ATOM 1784 C C . ASP A 1 231 ? -1.220 -25.863 6.351 1.00 63.28 231 ASP A C 1
ATOM 1786 O O . ASP A 1 231 ? -1.713 -26.211 7.427 1.00 63.28 231 ASP A O 1
ATOM 1790 N N . ILE A 1 232 ? -0.135 -26.474 5.863 1.00 67.94 232 ILE A N 1
ATOM 1791 C CA . ILE A 1 232 ? 0.589 -27.536 6.576 1.00 67.94 232 ILE A CA 1
ATOM 1792 C C . ILE A 1 232 ? 1.214 -27.000 7.871 1.00 67.94 232 ILE A C 1
ATOM 1794 O O . ILE A 1 232 ? 1.206 -27.696 8.894 1.00 67.94 232 ILE A O 1
ATOM 1798 N N . GLU A 1 233 ? 1.777 -25.795 7.848 1.00 66.25 233 GLU A N 1
ATOM 1799 C CA . GLU A 1 233 ? 2.400 -25.179 9.017 1.00 66.25 233 GLU A CA 1
ATOM 1800 C C . GLU A 1 233 ? 1.367 -24.748 10.070 1.00 66.25 233 GLU A C 1
ATOM 1802 O O . GLU A 1 233 ? 1.535 -25.068 11.252 1.00 66.25 233 GLU A O 1
ATOM 1807 N N . ASP A 1 234 ? 0.251 -24.159 9.643 1.00 75.56 234 ASP A N 1
ATOM 1808 C CA . ASP A 1 234 ? -0.893 -23.830 10.498 1.00 75.56 234 ASP A CA 1
ATOM 1809 C C . ASP A 1 234 ? -1.497 -25.099 11.129 1.00 75.56 234 ASP A C 1
ATOM 1811 O O . ASP A 1 234 ? -1.733 -25.168 12.338 1.00 75.56 234 ASP A O 1
ATOM 1815 N N . LEU A 1 235 ? -1.633 -26.185 10.358 1.00 74.12 235 LEU A N 1
ATOM 1816 C CA . LEU A 1 235 ? -2.099 -27.477 10.871 1.00 74.12 235 LEU A CA 1
ATOM 1817 C C . LEU A 1 235 ? -1.122 -28.071 11.901 1.00 74.12 235 LEU A C 1
ATOM 1819 O O . LEU A 1 235 ? -1.549 -28.656 12.903 1.00 74.12 235 LEU A O 1
ATOM 1823 N N . ARG A 1 236 ? 0.194 -27.895 11.713 1.00 74.31 236 ARG A N 1
ATOM 1824 C CA . ARG A 1 236 ? 1.210 -28.281 12.710 1.00 74.31 236 ARG A CA 1
ATOM 1825 C C . ARG A 1 236 ? 1.128 -27.429 13.975 1.00 74.31 236 ARG A C 1
ATOM 1827 O O . ARG A 1 236 ? 1.295 -27.985 15.061 1.00 74.31 236 ARG A O 1
ATOM 1834 N N . GLN A 1 237 ? 0.895 -26.122 13.865 1.00 75.75 237 GLN A N 1
ATOM 1835 C CA . GLN A 1 237 ? 0.710 -25.248 15.027 1.00 75.75 237 GLN A CA 1
ATOM 1836 C C . GLN A 1 237 ? -0.557 -25.615 15.799 1.00 75.75 237 GLN A C 1
ATOM 1838 O O . GLN A 1 237 ? -0.478 -25.850 17.003 1.00 75.75 237 GLN A O 1
ATOM 1843 N N . LYS A 1 238 ? -1.691 -25.791 15.112 1.00 77.75 238 LYS A N 1
ATOM 1844 C CA . LYS A 1 238 ? -2.958 -26.229 15.718 1.00 77.75 238 LYS A CA 1
ATOM 1845 C C . LYS A 1 238 ? -2.828 -27.573 16.428 1.00 77.75 238 LYS A C 1
ATOM 1847 O O . LYS A 1 238 ? -3.312 -27.721 17.544 1.00 77.75 238 LYS A O 1
ATOM 1852 N N . LYS A 1 239 ? -2.108 -28.539 15.842 1.00 74.88 239 LYS A N 1
ATOM 1853 C CA . LYS A 1 239 ? -1.813 -29.821 16.509 1.00 74.88 239 LYS A CA 1
ATOM 1854 C C . LYS A 1 239 ? -0.993 -29.653 17.787 1.00 74.88 239 LYS A C 1
ATOM 1856 O O . LYS A 1 239 ? -1.278 -30.330 18.770 1.00 74.88 239 LYS A O 1
ATOM 1861 N N . ARG A 1 240 ? 0.011 -28.769 17.794 1.00 77.31 240 ARG A N 1
ATOM 1862 C CA . ARG A 1 240 ? 0.783 -28.469 19.012 1.00 77.31 240 ARG A CA 1
ATOM 1863 C C . ARG A 1 240 ? -0.086 -27.794 20.066 1.00 77.31 240 ARG A C 1
ATOM 1865 O O . ARG A 1 240 ? -0.019 -28.190 21.220 1.00 77.31 240 ARG A O 1
ATOM 1872 N N . LEU A 1 241 ? -0.917 -26.836 19.661 1.00 73.12 241 LEU A N 1
ATOM 1873 C CA . LEU A 1 241 ? -1.827 -26.133 20.561 1.00 73.12 241 LEU A CA 1
ATOM 1874 C C . LEU A 1 241 ? -2.829 -27.099 21.203 1.00 73.12 241 LEU A C 1
ATOM 1876 O O . LEU A 1 241 ? -2.983 -27.099 22.418 1.00 73.12 241 LEU A O 1
ATOM 1880 N N . ASN A 1 242 ? -3.437 -27.977 20.401 1.00 79.25 242 ASN A N 1
ATOM 1881 C CA . ASN A 1 242 ? -4.359 -29.000 20.892 1.00 79.25 242 ASN A CA 1
ATOM 1882 C C . ASN A 1 242 ? -3.683 -29.945 21.881 1.00 79.25 242 ASN A C 1
ATOM 1884 O O . ASN A 1 242 ? -4.276 -30.252 22.905 1.00 79.25 242 ASN A O 1
ATOM 1888 N N . LYS A 1 243 ? -2.440 -30.359 21.609 1.00 79.44 243 LYS A N 1
ATOM 1889 C CA . LYS A 1 243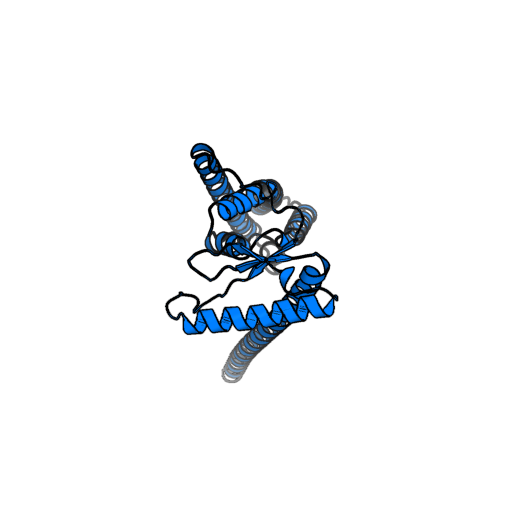 ? -1.684 -31.211 22.528 1.00 79.44 243 LYS A CA 1
ATOM 1890 C C . LYS A 1 243 ? -1.397 -30.508 23.859 1.00 79.44 243 LYS A C 1
ATOM 1892 O O . LYS A 1 243 ? -1.578 -31.105 24.905 1.00 79.44 243 LYS A O 1
ATOM 1897 N N . VAL A 1 244 ? -1.010 -29.232 23.826 1.00 79.62 244 VAL A N 1
ATOM 1898 C CA . VAL A 1 244 ? -0.790 -28.433 25.046 1.00 79.62 244 VAL A CA 1
ATOM 1899 C C . VAL A 1 244 ? -2.083 -28.278 25.853 1.00 79.62 244 VAL A C 1
ATOM 1901 O O . VAL A 1 244 ? -2.057 -28.364 27.076 1.00 79.62 244 VAL A O 1
ATOM 1904 N N . ILE A 1 245 ? -3.216 -28.070 25.178 1.00 76.31 245 ILE A N 1
ATOM 1905 C CA . ILE A 1 245 ? -4.534 -27.993 25.823 1.00 76.31 245 ILE A CA 1
ATOM 1906 C C . ILE A 1 245 ? -4.919 -29.347 26.433 1.00 76.31 245 ILE A C 1
ATOM 1908 O O . ILE A 1 245 ? -5.410 -29.390 27.556 1.00 76.31 245 ILE A O 1
ATOM 1912 N N . GLU A 1 246 ? -4.689 -30.444 25.714 1.00 78.75 246 GLU A N 1
ATOM 1913 C CA . GLU A 1 246 ? -4.951 -31.808 26.180 1.00 78.75 246 GLU A CA 1
ATOM 1914 C C . GLU A 1 246 ? -4.10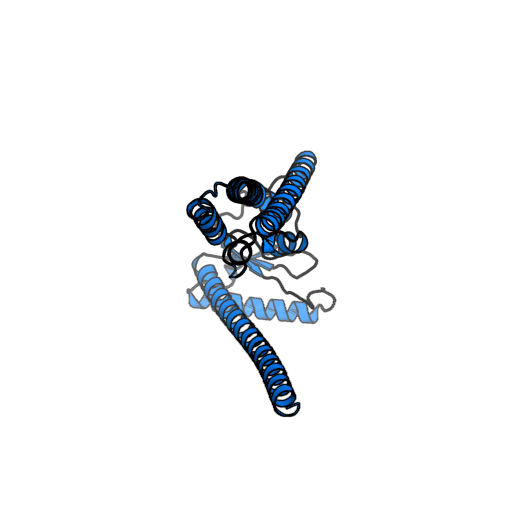6 -32.150 27.415 1.00 78.75 246 GLU A C 1
ATOM 1916 O O . GLU A 1 246 ? -4.658 -32.577 28.427 1.00 78.75 246 GLU A O 1
ATOM 1921 N N . ASP A 1 247 ? -2.803 -31.862 27.376 1.00 83.50 247 ASP A N 1
ATOM 1922 C CA . ASP A 1 247 ? -1.883 -32.071 28.498 1.00 83.50 247 ASP A CA 1
ATOM 1923 C C . ASP A 1 247 ? -2.317 -31.249 29.734 1.00 83.50 247 ASP A C 1
ATOM 1925 O O . ASP A 1 247 ? -2.371 -31.779 30.844 1.00 83.50 247 ASP A O 1
ATOM 1929 N N . ALA A 1 248 ? -2.727 -29.986 29.547 1.00 74.06 248 ALA A N 1
ATOM 1930 C CA . ALA A 1 248 ? -3.219 -29.128 30.631 1.00 74.06 248 ALA A CA 1
ATOM 1931 C C . ALA A 1 248 ? -4.555 -29.609 31.235 1.00 74.06 248 ALA A C 1
ATOM 1933 O O . ALA A 1 248 ? -4.779 -29.481 32.441 1.00 74.06 248 ALA A O 1
ATOM 1934 N N . LEU A 1 249 ? -5.453 -30.169 30.417 1.00 78.19 249 LEU A N 1
ATOM 1935 C CA . LEU A 1 249 ? -6.721 -30.741 30.884 1.00 78.19 249 LEU A CA 1
ATOM 1936 C C . LEU A 1 249 ? -6.504 -32.034 31.678 1.00 78.19 249 LEU A C 1
ATOM 1938 O O . LEU A 1 249 ? -7.183 -32.251 32.682 1.00 78.19 249 LEU A O 1
ATOM 1942 N N . ILE A 1 250 ? -5.553 -32.873 31.256 1.00 81.00 250 ILE A N 1
ATOM 1943 C CA . ILE A 1 250 ? -5.163 -34.085 31.987 1.00 81.00 250 ILE A CA 1
ATOM 1944 C C . ILE A 1 250 ? -4.579 -33.703 33.351 1.00 81.00 250 ILE A C 1
ATOM 1946 O O . ILE A 1 250 ? -5.003 -34.252 34.366 1.00 81.00 250 ILE A O 1
ATOM 1950 N N . GLU A 1 251 ? -3.680 -32.716 33.394 1.00 77.44 251 GLU A N 1
ATOM 1951 C CA . GLU A 1 251 ? -3.044 -32.248 34.631 1.00 77.44 251 GLU A CA 1
ATOM 1952 C C . GLU A 1 251 ? -4.078 -31.730 35.651 1.00 77.44 251 GLU A C 1
ATOM 1954 O O . GLU A 1 251 ? -4.035 -32.096 36.830 1.00 77.44 251 GLU A O 1
ATOM 1959 N N . GLN A 1 252 ? -5.090 -30.980 35.194 1.00 70.44 252 GLN A N 1
ATOM 1960 C CA . GLN A 1 252 ? -6.209 -30.528 36.034 1.00 70.44 252 GLN A CA 1
ATOM 1961 C C . GLN A 1 252 ? -7.083 -31.670 36.574 1.00 70.44 252 GLN A C 1
ATOM 1963 O O . GLN A 1 252 ? -7.600 -31.554 37.683 1.00 70.44 252 GLN A O 1
ATOM 1968 N N . GLN A 1 253 ? -7.244 -32.771 35.835 1.00 66.81 253 GLN A N 1
ATOM 1969 C CA . GLN A 1 253 ? -8.028 -33.930 36.285 1.00 66.81 253 GLN A CA 1
ATOM 1970 C C . GLN A 1 253 ? -7.280 -34.803 37.298 1.00 66.81 253 GLN A C 1
ATOM 1972 O O . GLN A 1 253 ? -7.913 -35.427 38.143 1.00 66.81 253 GLN A O 1
ATOM 1977 N N . THR A 1 254 ? -5.948 -34.838 37.237 1.00 66.56 254 THR A N 1
ATOM 1978 C CA . THR A 1 254 ? -5.103 -35.577 38.191 1.00 66.56 254 THR A CA 1
ATOM 1979 C C . THR A 1 254 ? -4.792 -34.824 39.485 1.00 66.56 254 THR A C 1
ATOM 1981 O O . THR A 1 254 ? -4.264 -35.428 40.414 1.00 66.56 254 THR A O 1
ATOM 1984 N N . THR A 1 255 ? -5.104 -33.526 39.564 1.00 54.91 255 THR A N 1
ATOM 1985 C CA . THR A 1 255 ? -4.857 -32.685 40.757 1.00 54.91 255 THR A CA 1
ATOM 1986 C C . THR A 1 255 ? -6.098 -32.558 41.666 1.00 54.91 255 THR A C 1
ATOM 1988 O O . THR A 1 255 ? -6.143 -31.700 42.547 1.00 54.91 255 THR A O 1
ATOM 1991 N N . VAL A 1 256 ? -7.106 -33.417 41.468 1.00 44.97 256 VAL A N 1
ATOM 1992 C CA . VAL A 1 256 ? -8.303 -33.579 42.321 1.00 44.97 256 VAL A CA 1
ATOM 1993 C C . VAL A 1 256 ? -8.221 -34.914 43.050 1.00 44.97 256 VAL A C 1
ATOM 1995 O O . VAL A 1 256 ? -8.518 -34.928 44.265 1.00 44.97 256 VAL A O 1
#

Secondary structure (DSSP, 8-state):
--HHHHHHHHHHHHHHHHHHHHHHHHHHHHHHHHHH-SSPPP-HHHHHHHHHHHHT--GGGS-HHHHHHHHHTT-GGGSHHHHHHHHHHHHS-TT--HHHHHHHHHHHHHHHHHHHHHHHHHHHHHHHTT-----GGGT-TTS-EEEE---SS-STT-HHHHHHHHHHHHHHHHHHHHHTT--GGG-EEEE--TTTT-EEEE--HHHHHHHHHHHHHHHHHHHHHHHHHHHHHHHHHHHHHHHHHHHHHHHHHHT-

Organism: NCBI:txid1608407

Foldseek 3Di:
DDLLLLLQLLVLLLVLLVVLLVLLVVLLVQLVCCQPDPDHDDNVVSLVVNLVSQQPDCCVSHDPVSVVVCVVLVLVCCGHNNVNVQSCCLQVPPPHRSVSSSVSSVVNSVSSVVVNVVSVVSNVVCVVVVNDNPPPVPPQPAFDKDKDWDDPPQPVPDPPVVVVVVVVVLVLLQVLQVVVVHHSVQWDFPDADPPTGTTIIGHHPSSVVVVVVVVVVVVVVVVVVVVVVVVVVVVVVVVVVVVVVVVVVVVVVVVD

pLDDT: mean 76.67, std 18.08, range [37.72, 98.0]